Protein AF-A0A021WWW1-F1 (afdb_monomer_lite)

Foldseek 3Di:
DDDDDDDPPPDDQQWDWDWDADPVPRAIKIFTAGPDDDDPVRVVVLQVLLVVLVWHWDDDDDPRHTGIIDRDPVSSVCSRDVDPPPPPPPPPPPPDPDDDLLVVLLVVLVVCPVVLCVLQDDWDDPDLQRVLSNVVSVLLSVLSVLLSLLSNLQSVCSVVVNHDPLCPPDRDSVVSSVLSHFDFDCVPPDPSGPHHGPNHTPDPDPSSVVSCCSNCPPDPPPPPPDPPPPDPPPDDDDDDPDDDDDDDDDD

Secondary structure (DSSP, 8-state):
----------PPPSEEEEEEE-TTT--EEEEEEESS---HHHHHHHHHHHHHTT-EEE--BTTBPPEEEESSHHHHHHHHSPPPTT---------PPPPPHHHHHHHHHHHTHHHHHHHHS----SSHHHHHHHHHHHHHHHHHHHHHHHHHHHHHHHHHT---GGGTT--SHHHHHHHTPEEEE-TT--TT---EEEEEES---HHHHHHHHHHTTS----TTS--------------------------

Sequence (251 aa):
MQQIATNVLRTRPRFTIEEHMHSSRGIPIFICAIGDQADRPEFDALRIQARKQGGWYSRPWKSMPGGFAFKNRAAAERFAEPAGPDDKEETDTAPEPVPSISTKLRGLADEMECEIEASLAERSTNTPMQRFYAALAWIHGNRLLRTQAALRALADAHIAKTVPTELADIARKSQVYDRLGTLFDRSSAGYYDVGFDTGAPQCDDPAARALWRLIGTEDSIDPSTELKQDGISTSADRASEDPVGVRGCAG

Structure (mmCIF, N/CA/C/O backbone):
data_AF-A0A021WWW1-F1
#
_entry.id   AF-A0A021WWW1-F1
#
loop_
_atom_site.group_PDB
_atom_site.id
_atom_site.type_symbol
_atom_site.label_atom_id
_atom_site.label_alt_id
_atom_site.label_comp_id
_atom_site.label_asym_id
_atom_site.label_entity_id
_atom_site.label_seq_id
_atom_site.pdbx_PDB_ins_code
_atom_site.Cartn_x
_atom_site.Cartn_y
_atom_site.Cartn_z
_atom_site.occupancy
_atom_site.B_iso_or_equiv
_atom_site.auth_seq_id
_atom_site.auth_comp_id
_atom_site.auth_asym_id
_atom_site.auth_atom_id
_atom_site.pdbx_PDB_model_num
ATOM 1 N N . MET A 1 1 ? -10.951 74.689 25.605 1.00 43.06 1 MET A N 1
ATOM 2 C CA . MET A 1 1 ? -10.914 73.843 24.394 1.00 43.06 1 MET A CA 1
ATOM 3 C C . MET A 1 1 ? -9.571 73.144 24.359 1.00 43.06 1 MET A C 1
ATOM 5 O O . MET A 1 1 ? -8.568 73.825 24.211 1.00 43.06 1 MET A O 1
ATOM 9 N N . GLN A 1 2 ? -9.530 71.827 24.539 1.00 36.12 2 GLN A N 1
ATOM 10 C CA . GLN A 1 2 ? -8.308 71.057 24.317 1.00 36.12 2 GLN A CA 1
ATOM 11 C C . GLN A 1 2 ? -8.700 69.764 23.607 1.00 36.12 2 GLN A C 1
ATOM 13 O O . GLN A 1 2 ? -9.504 68.985 24.112 1.00 36.12 2 GLN A O 1
ATOM 18 N N . GLN A 1 3 ? -8.229 69.643 22.369 1.00 36.06 3 GLN A N 1
ATOM 19 C CA . GLN A 1 3 ? -8.491 68.531 21.467 1.00 36.06 3 GLN A CA 1
ATOM 20 C C . GLN A 1 3 ? -7.710 67.301 21.940 1.00 36.06 3 GLN A C 1
ATOM 22 O O . GLN A 1 3 ? -6.503 67.374 22.160 1.00 36.06 3 GLN A O 1
ATOM 27 N N . ILE A 1 4 ? -8.406 66.173 22.071 1.00 40.66 4 ILE A N 1
ATOM 28 C CA . ILE A 1 4 ? -7.808 64.846 22.219 1.00 40.66 4 ILE A CA 1
ATOM 29 C C . ILE A 1 4 ? -7.468 64.376 20.803 1.00 40.66 4 ILE A C 1
ATOM 31 O O . ILE A 1 4 ? -8.365 64.046 20.033 1.00 40.66 4 ILE A O 1
ATOM 35 N N . ALA A 1 5 ? -6.186 64.380 20.442 1.00 39.28 5 ALA A N 1
ATOM 36 C CA . ALA A 1 5 ? -5.708 63.701 19.244 1.00 39.28 5 ALA A CA 1
ATOM 37 C C . ALA A 1 5 ? -5.212 62.306 19.647 1.00 39.28 5 ALA A C 1
ATOM 39 O O . ALA A 1 5 ? -4.183 62.143 20.300 1.00 39.28 5 ALA A O 1
ATOM 40 N N . THR A 1 6 ? -6.014 61.311 19.287 1.00 39.22 6 THR A N 1
ATOM 41 C CA . THR A 1 6 ? -5.802 59.868 19.405 1.00 39.22 6 THR A CA 1
ATOM 42 C C . THR A 1 6 ? -4.448 59.441 18.842 1.00 39.22 6 THR A C 1
ATOM 44 O O . THR A 1 6 ? -4.206 59.522 17.639 1.00 39.22 6 THR A O 1
ATOM 47 N N . ASN A 1 7 ? -3.577 58.924 19.710 1.00 36.28 7 ASN A N 1
ATOM 48 C CA . ASN A 1 7 ? -2.356 58.243 19.303 1.00 36.28 7 ASN A CA 1
ATOM 49 C C . ASN A 1 7 ? -2.720 56.793 18.944 1.00 36.28 7 ASN A C 1
ATOM 51 O O . ASN A 1 7 ? -2.798 55.927 19.814 1.00 36.28 7 ASN A O 1
ATOM 55 N N . VAL A 1 8 ? -3.023 56.540 17.668 1.00 42.31 8 VAL A N 1
ATOM 56 C CA . VAL A 1 8 ? -3.161 55.175 17.145 1.00 42.31 8 VAL A CA 1
ATOM 57 C C . VAL A 1 8 ? -1.761 54.570 17.127 1.00 42.31 8 VAL A C 1
ATOM 59 O O . VAL A 1 8 ? -0.984 54.798 16.199 1.00 42.31 8 VAL A O 1
ATOM 62 N N . LEU A 1 9 ? -1.415 53.829 18.181 1.00 36.16 9 LEU A N 1
ATOM 63 C CA . LEU A 1 9 ? -0.251 52.950 18.175 1.00 36.16 9 LEU A CA 1
ATOM 64 C C . LEU A 1 9 ? -0.429 51.980 17.002 1.00 36.16 9 LEU A C 1
ATOM 66 O O . LEU A 1 9 ? -1.275 51.092 17.041 1.00 36.16 9 LEU A O 1
ATOM 70 N N . ARG A 1 10 ? 0.339 52.179 15.928 1.00 37.84 10 ARG A N 1
ATOM 71 C CA . ARG A 1 10 ? 0.443 51.205 14.841 1.00 37.84 10 ARG A CA 1
ATOM 72 C C . ARG A 1 10 ? 1.131 49.959 15.398 1.00 37.84 10 ARG A C 1
ATOM 74 O O . ARG A 1 10 ? 2.358 49.909 15.470 1.00 37.84 10 ARG A O 1
ATOM 81 N N . THR A 1 11 ? 0.341 48.981 15.827 1.00 42.06 11 THR A N 1
ATOM 82 C CA . THR A 1 11 ? 0.793 47.620 16.134 1.00 42.06 11 THR A CA 1
ATOM 83 C C . THR A 1 11 ? 1.540 47.085 14.912 1.00 42.06 11 THR A C 1
ATOM 85 O O . THR A 1 11 ? 1.009 47.124 13.802 1.00 42.06 11 THR A O 1
ATOM 88 N N . ARG A 1 12 ? 2.792 46.637 15.074 1.00 43.66 12 ARG A N 1
ATOM 89 C CA . ARG A 1 12 ? 3.510 45.969 13.978 1.00 43.66 12 ARG A CA 1
ATOM 90 C C . ARG A 1 12 ? 2.757 44.682 13.618 1.00 43.66 12 ARG A C 1
ATOM 92 O O . ARG A 1 12 ? 2.365 43.967 14.542 1.00 43.66 12 ARG A O 1
ATOM 99 N N . PRO A 1 13 ? 2.547 44.370 12.329 1.00 53.53 13 PRO A N 1
ATOM 100 C CA . PRO A 1 13 ? 1.892 43.126 11.956 1.00 53.53 13 PRO A CA 1
ATOM 101 C C . PRO A 1 13 ? 2.764 41.948 12.409 1.00 53.53 13 PRO A C 1
ATOM 103 O O . PRO A 1 13 ? 3.949 41.875 12.085 1.00 53.53 13 PRO A O 1
ATOM 106 N N . ARG A 1 14 ? 2.174 41.036 13.192 1.00 65.81 14 ARG A N 1
ATOM 107 C CA . ARG A 1 14 ? 2.840 39.836 13.732 1.00 65.81 14 ARG A CA 1
ATOM 108 C C . ARG A 1 14 ? 3.291 38.868 12.627 1.00 65.81 14 ARG A C 1
ATOM 110 O O . ARG A 1 14 ? 4.231 38.093 12.816 1.00 65.81 14 ARG A O 1
ATOM 117 N N . PHE A 1 15 ? 2.630 38.938 11.474 1.00 75.06 15 PHE A N 1
ATOM 118 C CA . PHE A 1 15 ? 2.914 38.132 10.297 1.00 75.06 15 PHE A CA 1
ATOM 119 C C . PHE A 1 15 ? 3.196 39.027 9.090 1.00 75.06 15 PHE A C 1
ATOM 121 O O . PHE A 1 15 ? 2.496 40.009 8.860 1.00 75.06 15 PHE A O 1
ATOM 128 N N . THR A 1 16 ? 4.200 38.662 8.299 1.00 80.31 16 THR A N 1
ATOM 129 C CA . THR A 1 16 ? 4.454 39.252 6.979 1.00 80.31 16 THR A CA 1
ATOM 130 C C . THR A 1 16 ? 3.996 38.257 5.923 1.00 80.31 16 THR A C 1
ATOM 132 O O . THR A 1 16 ? 4.438 37.110 5.942 1.00 80.31 16 THR A O 1
ATOM 135 N N . ILE A 1 17 ? 3.085 38.665 5.036 1.00 80.94 17 ILE A N 1
ATOM 136 C CA . ILE A 1 17 ? 2.618 37.815 3.935 1.00 80.94 17 ILE A CA 1
ATOM 137 C C . ILE A 1 17 ? 3.512 38.060 2.722 1.00 80.94 17 ILE A C 1
ATOM 139 O O . ILE A 1 17 ? 3.557 39.172 2.200 1.00 80.94 17 ILE A O 1
ATOM 143 N N . GLU A 1 18 ? 4.183 37.016 2.251 1.00 80.75 18 GLU A N 1
ATOM 144 C CA . GLU A 1 18 ? 4.942 37.035 1.003 1.00 80.75 18 GLU A CA 1
ATOM 145 C C . GLU A 1 18 ? 4.325 36.088 -0.025 1.00 80.75 18 GLU A C 1
ATOM 147 O O . GLU A 1 18 ? 3.998 34.939 0.281 1.00 80.75 18 GLU A O 1
ATOM 152 N N . GLU A 1 19 ? 4.181 36.562 -1.260 1.00 81.94 19 GLU A N 1
ATOM 153 C CA . GLU A 1 19 ? 3.719 35.751 -2.383 1.00 81.94 19 GLU A CA 1
ATOM 154 C C . GLU A 1 19 ? 4.905 35.078 -3.079 1.00 81.94 19 GLU A C 1
ATOM 156 O O . GLU A 1 19 ? 5.881 35.727 -3.452 1.00 81.94 19 GLU A O 1
ATOM 161 N N . HIS A 1 20 ? 4.807 33.765 -3.274 1.00 76.75 20 HIS A N 1
ATOM 162 C CA . HIS A 1 20 ? 5.828 32.940 -3.909 1.00 76.75 20 HIS A CA 1
ATOM 163 C C . HIS A 1 20 ? 5.204 31.952 -4.888 1.00 76.75 20 HIS A C 1
ATOM 165 O O . HIS A 1 20 ? 4.122 31.426 -4.658 1.00 76.75 20 HIS A O 1
ATOM 171 N N . MET A 1 21 ? 5.905 31.633 -5.973 1.00 77.25 21 MET A N 1
ATOM 172 C CA . MET A 1 21 ? 5.426 30.660 -6.960 1.00 77.25 21 MET A CA 1
ATOM 173 C C . MET A 1 21 ? 5.869 29.237 -6.614 1.00 77.25 21 MET A C 1
ATOM 175 O O . MET A 1 21 ? 7.057 28.969 -6.421 1.00 77.25 21 MET A O 1
ATOM 179 N N . HIS A 1 22 ? 4.928 28.289 -6.596 1.00 70.25 22 HIS A N 1
ATOM 180 C CA . HIS A 1 22 ? 5.253 26.873 -6.438 1.00 70.25 22 HIS A CA 1
ATOM 181 C C . HIS A 1 22 ? 5.895 26.323 -7.715 1.00 70.25 22 HIS A C 1
ATOM 183 O O . HIS A 1 22 ? 5.199 26.031 -8.689 1.00 70.25 22 HIS A O 1
ATOM 189 N N . SER A 1 23 ? 7.211 26.117 -7.704 1.00 67.69 23 SER A N 1
ATOM 190 C CA . SER A 1 23 ? 7.988 25.739 -8.895 1.00 67.69 23 SER A CA 1
ATOM 191 C C . SER A 1 23 ? 7.520 24.458 -9.596 1.00 67.69 23 SER A C 1
ATOM 193 O O . SER A 1 23 ? 7.672 24.350 -10.806 1.00 67.69 23 SER A O 1
ATOM 195 N N . SER A 1 24 ? 6.915 23.504 -8.881 1.00 62.47 24 SER A N 1
ATOM 196 C CA . SER A 1 24 ? 6.426 22.252 -9.481 1.00 62.47 24 SER A CA 1
ATOM 197 C C . SER A 1 24 ? 4.946 22.251 -9.866 1.00 62.47 24 SER A C 1
ATOM 199 O O . SER A 1 24 ? 4.503 21.319 -10.528 1.00 62.47 24 SER A O 1
ATOM 201 N N . ARG A 1 25 ? 4.159 23.258 -9.457 1.00 66.38 25 ARG A N 1
ATOM 202 C CA . ARG A 1 25 ? 2.718 23.336 -9.790 1.00 66.38 25 ARG A CA 1
ATOM 203 C C . ARG A 1 25 ? 2.330 24.597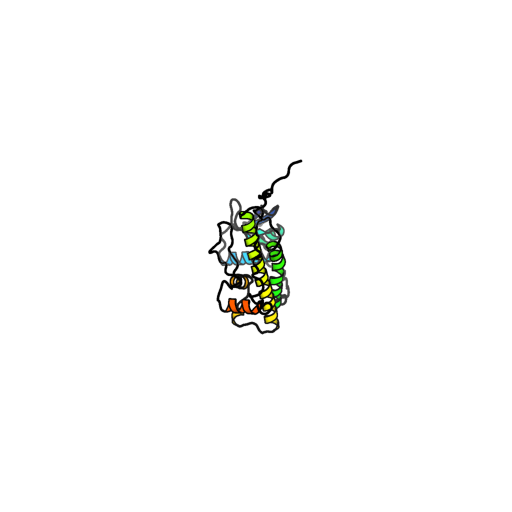 -10.561 1.00 66.38 25 ARG A C 1
ATOM 205 O O . ARG A 1 25 ? 1.232 24.633 -11.094 1.00 66.38 25 ARG A O 1
ATOM 212 N N . GLY A 1 26 ? 3.195 25.613 -10.617 1.00 70.94 26 GLY A N 1
ATOM 213 C CA . GLY A 1 26 ? 2.909 26.884 -11.288 1.00 70.94 26 GLY A CA 1
ATOM 214 C C . GLY A 1 26 ? 1.790 27.700 -10.631 1.00 70.94 26 GLY A C 1
ATOM 215 O O . GLY A 1 26 ? 1.156 28.501 -11.305 1.00 70.94 26 GLY A O 1
ATOM 216 N N . ILE A 1 27 ? 1.513 27.477 -9.341 1.00 75.19 27 ILE A N 1
ATOM 217 C CA . ILE A 1 27 ? 0.433 28.146 -8.595 1.00 75.19 27 ILE A CA 1
ATOM 218 C C . ILE A 1 27 ? 1.059 29.127 -7.589 1.00 75.19 27 ILE A C 1
ATOM 220 O O . ILE A 1 27 ? 2.054 28.750 -6.952 1.00 75.19 27 ILE A O 1
ATOM 224 N N . PRO A 1 28 ? 0.492 30.337 -7.403 1.00 78.25 28 PRO A N 1
ATOM 225 C CA . PRO A 1 28 ? 0.914 31.242 -6.342 1.00 78.25 28 PRO A CA 1
ATOM 226 C C . PRO A 1 28 ? 0.604 30.652 -4.961 1.00 78.25 28 PRO A C 1
ATOM 228 O O . PRO A 1 28 ? -0.449 30.061 -4.717 1.00 78.25 28 PRO A O 1
ATOM 231 N N . ILE A 1 29 ? 1.547 30.806 -4.046 1.00 84.75 29 ILE A N 1
ATOM 232 C CA . ILE A 1 29 ? 1.454 30.443 -2.638 1.00 84.75 29 ILE A CA 1
ATOM 233 C C . ILE A 1 29 ? 1.707 31.704 -1.826 1.00 84.75 29 ILE A C 1
ATOM 235 O O . ILE A 1 29 ? 2.635 32.456 -2.103 1.00 84.75 29 ILE A O 1
ATOM 239 N N . PHE A 1 30 ? 0.917 31.891 -0.779 1.00 84.81 30 PHE A N 1
ATOM 240 C CA . PHE A 1 30 ? 1.039 33.006 0.150 1.00 84.81 30 PHE A CA 1
ATOM 241 C C . PHE A 1 30 ? 1.603 32.479 1.464 1.00 84.81 30 PHE A C 1
ATOM 243 O O . PHE A 1 30 ? 1.012 31.584 2.070 1.00 84.81 30 PHE A O 1
ATOM 250 N N . ILE A 1 31 ? 2.761 32.984 1.880 1.00 83.06 31 ILE A N 1
ATOM 251 C CA . ILE A 1 31 ? 3.467 32.550 3.087 1.00 83.06 31 ILE A CA 1
ATOM 252 C C . ILE A 1 31 ? 3.348 33.633 4.147 1.00 83.06 31 ILE A C 1
ATOM 254 O O . ILE A 1 31 ? 3.878 34.724 3.981 1.00 83.06 31 ILE A O 1
ATOM 258 N N . CYS A 1 32 ? 2.708 33.300 5.262 1.00 84.19 32 CYS A N 1
ATOM 259 C CA . CYS A 1 32 ? 2.693 34.105 6.473 1.00 84.19 32 CYS A CA 1
ATOM 260 C C . CYS A 1 32 ? 3.956 33.793 7.287 1.00 84.19 32 CYS A C 1
ATOM 262 O O . CYS A 1 32 ? 4.001 32.810 8.038 1.00 84.19 32 CYS A O 1
ATOM 264 N N . ALA A 1 33 ? 4.996 34.602 7.104 1.00 82.31 33 ALA A N 1
ATOM 265 C CA . ALA A 1 33 ? 6.227 34.551 7.883 1.00 82.31 33 ALA A CA 1
ATOM 266 C C . ALA A 1 33 ? 6.005 35.201 9.256 1.00 82.31 33 ALA A C 1
ATOM 268 O O . ALA A 1 33 ? 5.459 36.301 9.345 1.00 82.31 33 ALA A O 1
ATOM 269 N N . ILE A 1 34 ? 6.414 34.520 10.328 1.00 78.25 34 ILE A N 1
ATOM 270 C CA . ILE A 1 34 ? 6.324 35.050 11.696 1.00 78.25 34 ILE A CA 1
ATOM 271 C C . ILE A 1 34 ? 7.538 35.949 11.934 1.00 78.25 34 ILE A C 1
ATOM 273 O O . ILE A 1 34 ? 8.665 35.505 11.721 1.00 78.25 34 ILE A O 1
ATOM 277 N N . GLY A 1 35 ? 7.313 37.198 12.351 1.00 64.81 35 GLY A N 1
ATOM 278 C CA . GLY A 1 35 ? 8.403 38.147 12.614 1.00 64.81 35 GLY A CA 1
ATOM 279 C C . GLY A 1 35 ? 9.218 37.817 13.870 1.00 64.81 35 GLY A C 1
ATOM 280 O O . GLY A 1 35 ? 10.423 38.048 13.889 1.00 64.81 35 GLY A O 1
ATOM 281 N N . ASP A 1 36 ? 8.571 37.223 14.877 1.00 67.50 36 ASP A N 1
ATOM 282 C CA . ASP A 1 36 ? 9.177 36.853 16.158 1.00 67.50 36 ASP A CA 1
ATOM 283 C C . ASP A 1 36 ? 9.219 35.328 16.341 1.00 67.50 36 ASP A C 1
ATOM 285 O O . ASP A 1 36 ? 8.381 34.586 15.819 1.00 67.50 36 ASP A O 1
ATOM 289 N N . GLN A 1 37 ? 10.203 34.841 17.101 1.00 60.38 37 GLN A N 1
ATOM 290 C CA . GLN A 1 37 ? 10.316 33.423 17.433 1.00 60.38 37 GLN A CA 1
ATOM 291 C C . GLN A 1 37 ? 9.139 33.007 18.328 1.00 60.38 37 GLN A C 1
ATOM 293 O O . GLN A 1 37 ? 9.079 33.383 19.493 1.00 60.38 37 GLN A O 1
ATOM 298 N N . ALA A 1 38 ? 8.205 32.231 17.774 1.00 70.88 38 ALA A N 1
ATOM 299 C CA . ALA A 1 38 ? 7.104 31.648 18.534 1.00 70.88 38 ALA A CA 1
ATOM 300 C C . ALA A 1 38 ? 7.609 30.486 19.401 1.00 70.88 38 ALA A C 1
ATOM 302 O O . ALA A 1 38 ? 8.344 29.614 18.919 1.00 70.88 38 ALA A O 1
ATOM 303 N N . ASP A 1 39 ? 7.178 30.439 20.660 1.00 73.12 39 ASP A N 1
ATOM 304 C CA . ASP A 1 39 ? 7.464 29.310 21.540 1.00 73.12 39 ASP A CA 1
ATOM 305 C C . ASP A 1 39 ? 6.773 28.037 21.037 1.00 73.12 39 ASP A C 1
ATOM 307 O O . ASP A 1 39 ? 5.760 28.077 20.336 1.00 73.12 39 ASP A O 1
ATOM 311 N N . ARG A 1 40 ? 7.304 26.867 21.412 1.00 72.56 40 ARG A N 1
ATOM 312 C CA . ARG A 1 40 ? 6.790 25.570 20.944 1.00 72.56 40 ARG A CA 1
ATOM 313 C C . ARG A 1 40 ? 5.262 25.392 21.059 1.00 72.56 40 ARG A C 1
ATOM 315 O O . ARG A 1 40 ? 4.673 24.974 20.061 1.00 72.56 40 ARG A O 1
ATOM 322 N N . PRO A 1 41 ? 4.603 25.706 22.194 1.00 73.38 41 PRO A N 1
ATOM 323 C CA . PRO A 1 41 ? 3.146 25.584 22.297 1.00 73.38 41 PRO A CA 1
ATOM 324 C C . PRO A 1 41 ? 2.395 26.557 21.379 1.00 73.38 41 PRO A C 1
ATOM 326 O O . PRO A 1 41 ? 1.361 26.204 20.814 1.00 73.38 41 PRO A O 1
ATOM 329 N N . GLU A 1 42 ? 2.923 27.763 21.187 1.00 75.88 42 GLU A N 1
ATOM 330 C CA . GLU A 1 42 ? 2.331 28.773 20.312 1.00 75.88 42 GLU A CA 1
ATOM 331 C C . GLU A 1 42 ? 2.463 28.371 18.838 1.00 75.88 42 GLU A C 1
ATOM 333 O O . GLU A 1 42 ? 1.507 28.459 18.067 1.00 75.88 42 GLU A O 1
ATOM 338 N N . PHE A 1 43 ? 3.618 27.824 18.458 1.00 79.19 43 PHE A N 1
ATOM 339 C CA . PHE A 1 43 ? 3.845 27.258 17.134 1.00 79.19 43 PHE A CA 1
ATOM 340 C C . PHE A 1 43 ? 2.873 26.113 16.820 1.00 79.19 43 PHE A C 1
ATOM 342 O O . PHE A 1 43 ? 2.315 26.059 15.721 1.00 79.19 43 PHE A O 1
ATOM 349 N N . ASP A 1 44 ? 2.652 25.201 17.770 1.00 79.94 44 ASP A N 1
ATOM 350 C CA . ASP A 1 44 ? 1.735 24.076 17.580 1.00 79.94 44 ASP A CA 1
ATOM 351 C C . ASP A 1 44 ? 0.275 24.553 17.456 1.00 79.94 44 ASP A C 1
ATOM 353 O O . ASP A 1 44 ? -0.452 24.065 16.585 1.00 79.94 44 ASP A O 1
ATOM 357 N N . ALA A 1 45 ? -0.135 25.569 18.226 1.00 78.94 45 ALA A N 1
ATOM 358 C CA . ALA A 1 45 ? -1.448 26.205 18.091 1.00 78.94 45 ALA A CA 1
ATOM 359 C C . ALA A 1 45 ? -1.637 26.858 16.708 1.00 78.94 45 ALA A C 1
ATOM 361 O O . ALA A 1 45 ? -2.628 26.590 16.021 1.00 78.94 45 ALA A O 1
ATOM 362 N N . LEU A 1 46 ? -0.648 27.631 16.249 1.00 81.31 46 LEU A N 1
ATOM 363 C CA . LEU A 1 46 ? -0.649 28.255 14.922 1.00 81.31 46 LEU A CA 1
ATOM 364 C C . LEU A 1 46 ? -0.670 27.213 13.799 1.00 81.31 46 LEU A C 1
ATOM 366 O O . LEU A 1 46 ? -1.357 27.383 12.794 1.00 81.31 46 LEU A O 1
ATOM 370 N N . ARG A 1 47 ? 0.024 26.086 13.975 1.00 83.62 47 ARG A N 1
ATOM 371 C CA . ARG A 1 47 ? 0.019 24.979 13.013 1.00 83.62 47 ARG A CA 1
ATOM 372 C C . ARG A 1 47 ? -1.341 24.296 12.922 1.00 83.62 47 ARG A C 1
ATOM 374 O O . ARG A 1 47 ? -1.760 23.938 11.819 1.00 83.62 47 ARG A O 1
ATOM 381 N N . ILE A 1 48 ? -2.023 24.097 14.049 1.00 81.31 48 ILE A N 1
ATOM 382 C CA . ILE A 1 48 ? -3.392 23.566 14.072 1.00 81.31 48 ILE A CA 1
ATOM 383 C C . ILE A 1 48 ? -4.337 24.547 13.368 1.00 81.31 48 ILE A C 1
ATOM 385 O O . ILE A 1 48 ? -5.127 24.127 12.523 1.00 81.31 48 ILE A O 1
ATOM 389 N N . GLN A 1 49 ? -4.217 25.844 13.651 1.00 80.88 49 GLN A N 1
ATOM 390 C CA . GLN A 1 49 ? -5.022 26.889 13.018 1.00 80.88 49 GLN A CA 1
ATOM 391 C C . GLN A 1 49 ? -4.786 26.969 11.502 1.00 80.88 49 GLN A C 1
ATOM 393 O O . GLN A 1 49 ? -5.749 26.972 10.737 1.00 80.88 49 GLN A O 1
ATOM 398 N N . ALA A 1 50 ? -3.530 26.942 11.051 1.00 84.88 50 ALA A N 1
ATOM 399 C CA . ALA A 1 50 ? -3.196 26.934 9.629 1.00 84.88 50 ALA A CA 1
ATOM 400 C C . ALA A 1 50 ? -3.803 25.712 8.926 1.00 84.88 50 ALA A C 1
ATOM 402 O O . ALA A 1 50 ? -4.400 25.851 7.862 1.00 84.88 50 ALA A O 1
ATOM 403 N N . ARG A 1 51 ? -3.735 24.526 9.550 1.00 84.06 51 ARG A N 1
ATOM 404 C CA . ARG A 1 51 ? -4.357 23.304 9.016 1.00 84.06 51 ARG A CA 1
ATOM 405 C C . ARG A 1 51 ? -5.874 23.411 8.892 1.00 84.06 51 ARG A C 1
ATOM 407 O O . ARG A 1 51 ? -6.404 22.969 7.877 1.00 84.06 51 ARG A O 1
ATOM 414 N N . LYS A 1 52 ? -6.561 24.010 9.873 1.00 80.94 52 LYS A N 1
ATOM 415 C CA . LYS A 1 52 ? -8.013 24.264 9.794 1.00 80.94 52 LYS A CA 1
ATOM 416 C C . LYS A 1 52 ? -8.375 25.120 8.578 1.00 80.94 52 LYS A C 1
ATOM 418 O O . LYS A 1 52 ? -9.404 24.896 7.959 1.00 80.94 52 LYS A O 1
ATOM 423 N N . GLN A 1 53 ? -7.503 26.053 8.205 1.00 78.44 53 GLN A N 1
ATOM 424 C CA . GLN A 1 53 ? -7.682 26.941 7.053 1.00 78.44 53 GLN A CA 1
ATOM 425 C C . GLN A 1 53 ? -7.084 26.372 5.746 1.00 78.44 53 GLN A C 1
ATOM 427 O O . GLN A 1 53 ? -6.937 27.090 4.758 1.00 78.44 53 GLN A O 1
ATOM 432 N N . GLY A 1 54 ? -6.713 25.083 5.722 1.00 81.75 54 GLY A N 1
ATOM 433 C CA . GLY A 1 54 ? -6.153 24.409 4.544 1.00 81.75 54 GLY A CA 1
ATOM 434 C C . GLY A 1 54 ? -4.695 24.767 4.220 1.00 81.75 54 GLY A C 1
ATOM 435 O O . GLY A 1 54 ? -4.208 24.448 3.133 1.00 81.75 54 GLY A O 1
ATOM 436 N N . GLY A 1 55 ? -3.998 25.431 5.141 1.00 86.56 55 GLY A N 1
ATOM 437 C CA . GLY A 1 55 ? -2.585 25.779 5.044 1.00 86.56 55 GLY A CA 1
ATOM 438 C C . GLY A 1 55 ? -1.643 24.709 5.598 1.00 86.56 55 GLY A C 1
ATOM 439 O O . GLY A 1 55 ? -2.036 23.766 6.293 1.00 86.56 55 GLY A O 1
ATOM 440 N N . TRP A 1 56 ? -0.356 24.865 5.302 1.00 87.56 56 TRP A N 1
ATOM 441 C CA . TRP A 1 56 ? 0.717 23.997 5.790 1.00 87.56 56 TRP A CA 1
ATOM 442 C C . TRP A 1 56 ? 1.922 24.817 6.239 1.00 87.56 56 TRP A C 1
ATOM 444 O O . TRP A 1 56 ? 2.106 25.954 5.829 1.00 87.56 56 TRP A O 1
ATOM 454 N N . TYR A 1 57 ? 2.774 24.242 7.083 1.00 87.31 57 TYR A N 1
ATOM 455 C CA . TYR A 1 57 ? 4.032 24.891 7.440 1.00 87.31 57 TYR A CA 1
ATOM 456 C C . TYR A 1 57 ? 5.093 24.608 6.373 1.00 87.31 57 TYR A C 1
ATOM 458 O O . TYR A 1 57 ? 5.347 23.444 6.048 1.00 87.31 57 TYR A O 1
ATOM 466 N N . SER A 1 58 ? 5.721 25.661 5.857 1.00 81.50 58 SER A N 1
ATOM 467 C CA . SER A 1 58 ? 6.867 25.586 4.958 1.00 81.50 58 SER A CA 1
ATOM 468 C C . SER A 1 58 ? 8.132 25.992 5.703 1.00 81.50 58 SER A C 1
ATOM 470 O O . SER A 1 58 ? 8.200 27.054 6.323 1.00 81.50 58 SER A O 1
ATOM 472 N N . ARG A 1 59 ? 9.155 25.138 5.634 1.00 80.88 59 ARG A N 1
ATOM 473 C CA . ARG A 1 59 ? 10.478 25.447 6.186 1.00 80.88 59 ARG A CA 1
ATOM 474 C C . ARG A 1 59 ? 11.144 26.537 5.335 1.00 80.88 59 ARG A C 1
ATOM 476 O O . ARG A 1 59 ? 10.891 26.577 4.130 1.00 80.88 59 ARG A O 1
ATOM 483 N N . PRO A 1 60 ? 12.007 27.380 5.928 1.00 81.62 60 PRO A N 1
ATOM 484 C CA . PRO A 1 60 ? 12.794 28.330 5.150 1.00 81.62 60 PRO A CA 1
ATOM 485 C C . PRO A 1 60 ? 13.674 27.575 4.146 1.00 81.62 60 PRO A C 1
ATOM 487 O O . PRO A 1 60 ? 14.292 26.565 4.497 1.00 81.62 60 PRO A O 1
ATOM 490 N N . TRP A 1 61 ? 13.733 28.053 2.903 1.00 73.44 61 TRP A N 1
ATOM 491 C CA . TRP A 1 61 ? 14.586 27.476 1.861 1.00 73.44 61 TRP A CA 1
ATOM 492 C C . TRP A 1 61 ? 15.045 28.547 0.871 1.00 73.44 61 TRP A C 1
ATOM 494 O O . TRP A 1 61 ? 14.232 29.268 0.292 1.00 73.44 61 TRP A O 1
ATOM 504 N N . LYS A 1 62 ? 16.360 28.615 0.623 1.00 76.81 62 LYS A N 1
ATOM 505 C CA . LYS A 1 62 ? 16.999 29.664 -0.192 1.00 76.81 62 LYS A CA 1
ATOM 506 C C . LYS A 1 62 ? 16.543 31.067 0.251 1.00 76.81 62 LYS A C 1
ATOM 508 O O . LYS A 1 62 ? 16.837 31.460 1.370 1.00 76.81 62 LYS A O 1
ATOM 513 N N . SER A 1 63 ? 15.845 31.797 -0.621 1.00 66.31 63 SER A N 1
ATOM 514 C CA . SER A 1 63 ? 15.378 33.172 -0.405 1.00 66.31 63 SER A CA 1
ATOM 515 C C . SER A 1 63 ? 13.962 33.251 0.179 1.00 66.31 63 SER A C 1
ATOM 517 O O . SER A 1 63 ? 13.440 34.351 0.323 1.00 66.31 63 SER A O 1
ATOM 519 N N . MET A 1 64 ? 13.319 32.112 0.464 1.00 71.38 64 MET A N 1
ATOM 520 C CA . MET A 1 64 ? 11.954 32.073 0.994 1.00 71.38 64 MET A CA 1
ATOM 521 C C . MET A 1 64 ? 11.982 31.982 2.525 1.00 71.38 64 MET A C 1
ATOM 523 O O . MET A 1 64 ? 12.594 31.039 3.052 1.00 71.38 64 MET A O 1
ATOM 527 N N . PRO A 1 65 ? 11.320 32.903 3.249 1.00 73.94 65 PRO A N 1
ATOM 528 C CA . PRO A 1 65 ? 11.212 32.811 4.696 1.00 73.94 65 PRO A CA 1
ATOM 529 C C . PRO A 1 65 ? 10.376 31.594 5.104 1.00 73.94 65 PRO A C 1
ATOM 531 O O . PRO A 1 65 ? 9.495 31.123 4.383 1.00 73.94 65 PRO A O 1
ATOM 534 N N . GLY A 1 66 ? 10.676 31.060 6.287 1.00 78.69 66 GLY A N 1
ATOM 535 C CA . GLY A 1 66 ? 9.882 29.996 6.890 1.00 78.69 66 GLY A CA 1
ATOM 536 C C . GLY A 1 66 ? 8.564 30.554 7.413 1.00 78.69 66 GLY A C 1
ATOM 537 O O . GLY A 1 66 ? 8.552 31.599 8.061 1.00 78.69 66 GLY A O 1
ATOM 538 N N . GLY A 1 67 ? 7.459 29.857 7.168 1.00 86.25 67 GLY A N 1
ATOM 539 C CA . GLY A 1 67 ? 6.144 30.365 7.546 1.00 86.25 67 GLY A CA 1
ATOM 540 C C . GLY A 1 67 ? 4.998 29.421 7.220 1.00 86.25 67 GLY A C 1
ATOM 541 O O . GLY A 1 67 ? 5.193 28.295 6.755 1.00 86.25 67 GLY A O 1
ATOM 542 N N . PHE A 1 68 ? 3.782 29.888 7.480 1.00 87.62 68 PHE A N 1
ATOM 543 C CA . PHE A 1 68 ? 2.560 29.160 7.154 1.00 87.62 68 PHE A CA 1
ATOM 544 C C . PHE A 1 68 ? 2.108 29.515 5.740 1.00 87.62 68 PHE A C 1
ATOM 546 O O . PHE A 1 68 ? 1.819 30.667 5.445 1.00 87.62 68 PHE A O 1
ATOM 553 N N . ALA A 1 69 ? 2.091 28.521 4.864 1.00 86.88 69 ALA A N 1
ATOM 554 C CA . ALA A 1 69 ? 1.795 28.639 3.450 1.00 86.88 69 ALA A CA 1
ATOM 555 C C . ALA A 1 69 ? 0.331 28.291 3.148 1.00 86.88 69 ALA A C 1
ATOM 557 O O . ALA A 1 69 ? -0.202 27.298 3.653 1.00 86.88 69 ALA A O 1
ATOM 558 N N . PHE A 1 70 ? -0.286 29.075 2.265 1.00 86.81 70 PHE A N 1
ATOM 559 C CA . PHE A 1 70 ? -1.666 28.922 1.810 1.00 86.81 70 PHE A CA 1
ATOM 560 C C . PHE A 1 70 ? -1.745 29.018 0.285 1.00 86.81 70 PHE A C 1
ATOM 562 O O . PHE A 1 70 ? -0.996 29.760 -0.345 1.00 86.81 70 PHE A O 1
ATOM 569 N N . LYS A 1 71 ? -2.694 28.296 -0.323 1.00 83.25 71 LYS A N 1
ATOM 570 C CA . LYS A 1 71 ? -2.988 28.405 -1.768 1.00 83.25 71 LYS A CA 1
ATOM 571 C C . LYS A 1 71 ? -3.786 29.662 -2.126 1.00 83.25 71 LYS A C 1
ATOM 573 O O . LYS A 1 71 ? -3.793 30.068 -3.279 1.00 83.25 71 LYS A O 1
ATOM 578 N N . ASN A 1 72 ? -4.513 30.228 -1.164 1.00 82.50 72 ASN A N 1
ATOM 579 C CA . ASN A 1 72 ? -5.401 31.366 -1.371 1.00 82.50 72 ASN A CA 1
ATOM 580 C C . ASN A 1 72 ? -4.948 32.535 -0.492 1.00 82.50 72 ASN A C 1
ATOM 582 O O . ASN A 1 72 ? -4.763 32.359 0.714 1.00 82.50 72 ASN A O 1
ATOM 586 N N . ARG A 1 73 ? -4.821 33.722 -1.091 1.00 78.50 73 ARG A N 1
ATOM 587 C CA . ARG A 1 73 ? -4.472 34.966 -0.401 1.00 78.50 73 ARG A CA 1
ATOM 588 C C . ARG A 1 73 ? -5.452 35.293 0.721 1.00 78.50 73 ARG A C 1
ATOM 590 O O . ARG A 1 73 ? -5.020 35.617 1.817 1.00 78.50 73 ARG A O 1
ATOM 597 N N . ALA A 1 74 ? -6.749 35.089 0.490 1.00 78.81 74 ALA A N 1
ATOM 598 C CA . ALA A 1 74 ? -7.780 35.345 1.493 1.00 78.81 74 ALA A CA 1
ATOM 599 C C . ALA A 1 74 ? -7.630 34.448 2.737 1.00 78.81 74 ALA A C 1
ATOM 601 O O . ALA A 1 74 ? -7.951 34.861 3.846 1.00 78.81 74 ALA A O 1
ATOM 602 N N . ALA A 1 75 ? -7.121 33.220 2.573 1.00 79.56 75 ALA A N 1
ATOM 603 C CA . ALA A 1 75 ? -6.830 32.338 3.703 1.00 79.56 75 ALA A CA 1
ATOM 604 C C . ALA A 1 75 ? -5.577 32.797 4.469 1.00 79.56 75 ALA A C 1
ATOM 606 O O . ALA A 1 75 ? -5.576 32.786 5.694 1.00 79.56 75 ALA A O 1
ATOM 607 N N . ALA A 1 76 ? -4.544 33.262 3.759 1.00 80.94 76 ALA A N 1
ATOM 608 C CA . ALA A 1 76 ? -3.354 33.846 4.380 1.00 80.94 76 ALA A CA 1
ATOM 609 C C . ALA A 1 76 ? -3.673 35.136 5.157 1.00 80.94 76 ALA A C 1
ATOM 611 O O . ALA A 1 76 ? -3.176 35.323 6.264 1.00 80.94 76 ALA A O 1
ATOM 612 N N . GLU A 1 77 ? -4.541 35.991 4.614 1.00 81.19 77 GLU A N 1
ATOM 613 C CA . GLU A 1 77 ? -5.003 37.224 5.263 1.00 81.19 77 GLU A CA 1
ATOM 614 C C . GLU A 1 77 ? -5.823 36.916 6.526 1.00 81.19 77 GLU A C 1
ATOM 616 O O . GLU A 1 77 ? -5.507 37.443 7.588 1.00 81.19 77 GLU A O 1
ATOM 621 N N . ARG A 1 78 ? -6.770 35.966 6.468 1.00 80.06 78 ARG A N 1
ATOM 622 C CA . ARG A 1 78 ? -7.513 35.478 7.653 1.00 80.06 78 ARG A CA 1
ATOM 623 C C . ARG A 1 78 ? -6.617 34.858 8.727 1.00 80.06 78 ARG A C 1
ATOM 625 O O . ARG A 1 78 ? -6.975 34.849 9.903 1.00 80.06 78 ARG A O 1
ATOM 632 N N . PHE A 1 79 ? -5.486 34.283 8.329 1.00 80.19 79 PHE A N 1
ATOM 633 C CA . PHE A 1 79 ? -4.504 33.742 9.261 1.00 80.19 79 PHE A CA 1
ATOM 634 C C . PHE A 1 79 ? -3.647 34.843 9.905 1.00 80.19 79 PHE A C 1
ATOM 636 O O . PHE A 1 79 ? -3.329 34.753 11.089 1.00 80.19 79 PHE A O 1
ATOM 643 N N . ALA A 1 80 ? -3.266 35.867 9.135 1.00 77.38 80 ALA A N 1
ATOM 644 C CA . ALA A 1 80 ? -2.419 36.968 9.593 1.00 77.38 80 ALA A CA 1
ATOM 645 C C . ALA A 1 80 ? -3.172 37.985 10.467 1.00 77.38 80 ALA A C 1
ATOM 647 O O . ALA A 1 80 ? -2.603 38.510 11.425 1.00 77.38 80 ALA A O 1
ATOM 648 N N . GLU A 1 81 ? -4.444 38.226 10.157 1.00 73.25 81 GLU A N 1
ATOM 649 C CA . GLU A 1 81 ? -5.355 39.090 10.901 1.00 73.25 81 GLU A CA 1
ATOM 650 C C . GLU A 1 81 ? -6.576 38.264 11.320 1.00 73.25 81 GLU A C 1
ATOM 652 O O . GLU A 1 81 ? -7.610 38.294 10.647 1.00 73.25 81 GLU A O 1
ATOM 657 N N . PRO A 1 82 ? -6.487 37.478 12.412 1.00 61.38 82 PRO A N 1
ATOM 658 C CA . PRO A 1 82 ? -7.692 36.902 12.978 1.00 61.38 82 PRO A CA 1
ATOM 659 C C . PRO A 1 82 ? -8.599 38.070 13.377 1.00 61.38 82 PRO A C 1
ATOM 661 O O . PRO A 1 82 ? -8.204 38.913 14.187 1.00 61.38 82 PRO A O 1
ATOM 664 N N . ALA A 1 83 ? -9.789 38.148 12.776 1.00 49.66 83 ALA A N 1
ATOM 665 C CA . ALA A 1 83 ? -10.820 39.084 13.199 1.00 49.66 83 ALA A CA 1
ATOM 666 C C . ALA A 1 83 ? -10.998 38.979 14.726 1.00 49.66 83 ALA A C 1
ATOM 668 O O . ALA A 1 83 ? -10.813 37.906 15.310 1.00 49.66 83 ALA A O 1
ATOM 669 N N . GLY A 1 84 ? -11.285 40.111 15.376 1.00 48.62 84 GLY A N 1
ATOM 670 C CA . GLY A 1 84 ? -11.510 40.179 16.821 1.00 48.62 84 GLY A CA 1
ATOM 671 C C . GLY A 1 84 ? -12.561 39.166 17.312 1.00 48.62 84 GLY A C 1
ATOM 672 O O . GLY A 1 84 ? -13.240 38.536 16.507 1.00 48.62 84 GLY A O 1
ATOM 673 N N . PRO A 1 85 ? -12.708 38.994 18.636 1.00 45.62 85 PRO A N 1
ATOM 674 C CA . PRO A 1 85 ? -13.345 37.829 19.265 1.00 45.62 85 PRO A CA 1
ATOM 675 C C . PRO A 1 85 ? -14.847 37.588 18.989 1.00 45.62 85 PRO A C 1
ATOM 677 O O . PRO A 1 85 ? -15.417 36.721 19.649 1.00 45.62 85 PRO A O 1
ATOM 680 N N . ASP A 1 86 ? -15.472 38.267 18.025 1.00 43.59 86 ASP A N 1
ATOM 681 C CA . ASP A 1 86 ? -16.917 38.204 17.774 1.00 43.59 86 ASP A CA 1
ATOM 682 C C . ASP A 1 86 ? -17.359 37.371 16.561 1.00 43.59 86 ASP A C 1
ATOM 684 O O . ASP A 1 86 ? -18.543 37.076 16.464 1.00 43.59 86 ASP A O 1
ATOM 688 N N . ASP A 1 87 ? -16.454 36.859 15.723 1.00 44.78 87 ASP A N 1
ATOM 689 C CA . ASP A 1 87 ? -16.827 35.897 14.671 1.00 44.78 87 ASP A CA 1
ATOM 690 C C . ASP A 1 87 ? -16.290 34.502 14.997 1.00 44.78 87 ASP A C 1
ATOM 692 O O . ASP A 1 87 ? -15.452 33.916 14.305 1.00 44.78 87 ASP A O 1
ATOM 696 N N . LYS A 1 88 ? -16.802 33.934 16.092 1.00 46.47 88 LYS A N 1
ATOM 697 C CA . LYS A 1 88 ? -16.868 32.478 16.209 1.00 46.47 88 LYS A CA 1
ATOM 698 C C . LYS A 1 88 ? -17.939 32.004 15.232 1.00 46.47 88 LYS A C 1
ATOM 700 O O . LYS A 1 88 ? -19.079 31.778 15.624 1.00 46.47 88 LYS A O 1
ATOM 705 N N . GLU A 1 89 ? -17.567 31.826 13.965 1.00 46.75 89 GLU A N 1
ATOM 706 C CA . GLU A 1 89 ? -18.247 30.837 13.133 1.00 46.75 89 GLU A CA 1
ATOM 707 C C . GLU A 1 89 ? -17.993 29.475 13.785 1.00 46.75 89 GLU A C 1
ATOM 709 O O . GLU A 1 89 ? -17.010 28.773 13.540 1.00 46.75 89 GLU A O 1
ATOM 714 N N . GLU A 1 90 ? -18.878 29.159 14.721 1.00 45.16 90 GLU A N 1
ATOM 715 C CA . GLU A 1 90 ? -19.138 27.835 15.230 1.00 45.16 90 GLU A CA 1
ATOM 716 C C . GLU A 1 90 ? -19.672 27.035 14.043 1.00 45.16 90 GLU A C 1
ATOM 718 O O . GLU A 1 90 ? -20.872 26.909 13.817 1.00 45.16 90 GLU A O 1
ATOM 723 N N . THR A 1 91 ? -18.755 26.537 13.209 1.00 38.25 91 THR A N 1
ATOM 724 C CA . THR A 1 91 ? -19.056 25.400 12.351 1.00 38.25 91 THR A CA 1
ATOM 725 C C . THR A 1 91 ? -19.297 24.226 13.286 1.00 38.25 91 THR A C 1
ATOM 727 O O . THR A 1 91 ? -18.376 23.471 13.611 1.00 38.25 91 THR A O 1
ATOM 730 N N . ASP A 1 92 ? -20.539 24.119 13.749 1.00 39.28 92 ASP A N 1
ATOM 731 C CA . ASP A 1 92 ? -21.155 22.909 14.270 1.00 39.28 92 ASP A CA 1
ATOM 732 C C . ASP A 1 92 ? -21.258 21.908 13.112 1.00 39.28 92 ASP A C 1
ATOM 734 O O . ASP A 1 92 ? -22.321 21.596 12.576 1.00 39.28 92 ASP A O 1
ATOM 738 N N . THR A 1 93 ? -20.099 21.459 12.630 1.00 45.53 93 THR A N 1
ATOM 739 C CA . THR A 1 93 ? -20.033 20.256 11.821 1.00 45.53 93 THR A CA 1
ATOM 740 C C . THR A 1 93 ? -20.204 19.124 12.813 1.00 45.53 93 THR A C 1
ATOM 742 O O . THR A 1 93 ? -19.236 18.694 13.449 1.00 45.53 93 THR A O 1
ATOM 745 N N . ALA A 1 94 ? -21.455 18.690 12.970 1.00 45.81 94 ALA A N 1
ATOM 746 C CA . ALA A 1 94 ? -21.806 17.456 13.651 1.00 45.81 94 ALA A CA 1
ATOM 747 C C . ALA A 1 94 ? -20.753 16.384 13.306 1.00 45.81 94 ALA A C 1
ATOM 749 O O . ALA A 1 94 ? -20.438 16.216 12.122 1.00 45.81 94 ALA A O 1
ATOM 750 N N . PRO A 1 95 ? -20.150 15.707 14.300 1.00 53.88 95 PRO A N 1
ATOM 751 C CA . PRO A 1 95 ? -19.072 14.770 14.038 1.00 53.88 95 PRO A CA 1
ATOM 752 C C . PRO A 1 95 ? -19.606 13.679 13.116 1.00 53.88 95 PRO A C 1
ATOM 754 O O . PRO A 1 95 ? -20.491 12.914 13.507 1.00 53.88 95 PRO A O 1
ATOM 757 N N . GLU A 1 96 ? -19.092 13.624 11.885 1.00 57.09 96 GLU A N 1
ATOM 758 C CA . GLU A 1 96 ? -19.412 12.522 10.989 1.00 57.09 96 GLU A CA 1
ATOM 759 C C . GLU A 1 96 ? -19.128 11.202 11.720 1.00 57.09 96 GLU A C 1
ATOM 761 O O . GLU A 1 96 ? -18.123 11.097 12.441 1.00 57.09 96 GLU A O 1
ATOM 766 N N . PRO A 1 97 ? -20.014 10.198 11.594 1.00 65.81 97 PRO A N 1
ATOM 767 C CA . PRO A 1 97 ? -19.840 8.933 12.284 1.00 65.81 97 PRO A CA 1
ATOM 768 C C . PRO A 1 97 ? -18.479 8.353 11.902 1.00 65.81 97 PRO A C 1
ATOM 770 O O . PRO A 1 97 ? -18.205 8.120 10.725 1.00 65.81 97 PRO A O 1
ATOM 773 N N . VAL A 1 98 ? -17.612 8.147 12.901 1.00 70.06 98 VAL A N 1
ATOM 774 C CA . VAL A 1 98 ? -16.267 7.599 12.689 1.00 70.06 98 VAL A CA 1
ATOM 775 C C . VAL A 1 98 ? -16.426 6.301 11.894 1.00 70.06 98 VAL A C 1
ATOM 777 O O . VAL A 1 98 ? -17.072 5.376 12.397 1.00 70.06 98 VAL A O 1
ATOM 780 N N . PRO A 1 99 ? -15.872 6.200 10.670 1.00 78.06 99 PRO A N 1
ATOM 781 C CA . PRO A 1 99 ? -16.113 5.031 9.845 1.00 78.06 99 PRO A CA 1
ATOM 782 C C . PRO A 1 99 ? -15.571 3.792 10.555 1.00 78.06 99 PRO A C 1
ATOM 784 O O . PRO A 1 99 ? -14.516 3.845 11.208 1.00 78.06 99 PRO A O 1
ATOM 787 N N . SER A 1 100 ? -16.303 2.681 10.447 1.00 87.44 100 SER A N 1
ATOM 788 C CA . SER A 1 100 ? -15.880 1.407 11.022 1.00 87.44 100 SER A CA 1
ATOM 789 C C . SER A 1 100 ? -14.497 1.020 10.489 1.00 87.44 100 SER A C 1
ATOM 791 O O . SER A 1 100 ? -14.096 1.404 9.386 1.00 87.44 100 SER A O 1
ATOM 793 N N . ILE A 1 101 ? -13.749 0.247 11.279 1.00 88.56 101 ILE A N 1
ATOM 794 C CA . ILE A 1 101 ? -12.407 -0.211 10.893 1.00 88.56 101 ILE A CA 1
ATOM 795 C C . ILE A 1 101 ? -12.464 -0.965 9.555 1.00 88.56 101 ILE A C 1
ATOM 797 O O . ILE A 1 101 ? -11.636 -0.715 8.686 1.00 88.56 101 ILE A O 1
ATOM 801 N N . SER A 1 102 ? -13.490 -1.795 9.341 1.00 89.94 102 SER A N 1
ATOM 802 C CA . SER A 1 102 ? -13.701 -2.513 8.079 1.00 89.94 102 SER A CA 1
ATOM 803 C C . SER A 1 102 ? -13.840 -1.579 6.871 1.00 89.94 102 SER A C 1
ATOM 805 O O . SER A 1 102 ? -13.182 -1.798 5.857 1.00 89.94 102 SER A O 1
ATOM 807 N N . THR A 1 103 ? -14.627 -0.504 6.978 1.00 91.69 103 THR A N 1
ATOM 808 C CA . THR A 1 103 ? -14.790 0.477 5.893 1.00 91.69 103 THR A CA 1
ATOM 809 C C . THR A 1 103 ? -13.484 1.212 5.606 1.00 91.69 103 THR A C 1
ATOM 811 O O . THR A 1 103 ? -13.139 1.412 4.445 1.00 91.69 103 THR A O 1
ATOM 814 N N . LYS A 1 104 ? -12.711 1.558 6.645 1.00 91.62 104 LYS A N 1
ATOM 815 C CA . LYS A 1 104 ? -11.382 2.170 6.475 1.00 91.62 104 LYS A CA 1
ATOM 816 C C . LYS A 1 104 ? -10.415 1.238 5.742 1.00 91.62 104 LYS A C 1
ATOM 818 O O . LYS A 1 104 ? -9.717 1.683 4.839 1.00 91.62 104 LYS A O 1
ATOM 823 N N . LEU A 1 105 ? -10.379 -0.042 6.116 1.00 92.25 105 LEU A N 1
ATOM 824 C CA . LEU A 1 105 ? -9.506 -1.037 5.487 1.00 92.25 105 LEU A CA 1
ATOM 825 C C . LEU A 1 105 ? -9.871 -1.273 4.017 1.00 92.25 105 LEU A C 1
ATOM 827 O O . LEU A 1 105 ? -8.971 -1.353 3.185 1.00 92.25 105 LEU A O 1
ATOM 831 N N . ARG A 1 106 ? -11.170 -1.314 3.686 1.00 94.12 106 ARG A N 1
ATOM 832 C CA . ARG A 1 106 ? -11.630 -1.380 2.289 1.00 94.12 106 ARG A CA 1
ATOM 833 C C . ARG A 1 106 ? -11.237 -0.134 1.500 1.00 94.12 106 ARG A C 1
ATOM 835 O O . ARG A 1 106 ? -10.648 -0.275 0.439 1.00 94.12 106 ARG A O 1
ATOM 842 N N . GLY A 1 107 ? -11.446 1.059 2.061 1.00 93.69 107 GLY A N 1
ATOM 843 C CA . GLY A 1 107 ? -11.020 2.309 1.424 1.00 93.69 107 GLY A CA 1
ATOM 844 C C . GLY A 1 107 ? -9.522 2.328 1.106 1.00 93.69 107 GLY A C 1
ATOM 845 O O . GLY A 1 107 ? -9.138 2.645 -0.012 1.00 93.69 107 GLY A O 1
ATOM 84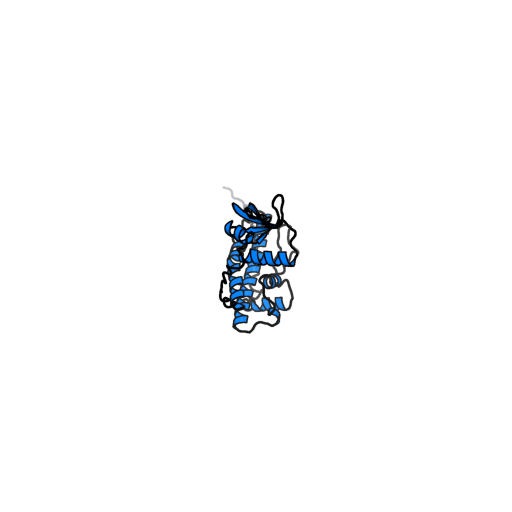6 N N . LEU A 1 108 ? -8.675 1.885 2.044 1.00 92.88 108 LEU A N 1
ATOM 847 C CA . LEU A 1 108 ? -7.235 1.749 1.795 1.00 92.88 108 LEU A CA 1
ATOM 848 C C . LEU A 1 108 ? -6.912 0.727 0.698 1.00 92.88 108 LEU A C 1
ATOM 850 O O . LEU A 1 108 ? -5.972 0.941 -0.060 1.00 92.88 108 LEU A O 1
ATOM 854 N N . ALA A 1 109 ? -7.644 -0.387 0.629 1.00 94.75 109 ALA A N 1
ATOM 855 C CA . ALA A 1 109 ? -7.452 -1.393 -0.412 1.00 94.75 109 ALA A CA 1
ATOM 856 C C . ALA A 1 109 ? -7.830 -0.853 -1.803 1.00 94.75 109 ALA A C 1
ATOM 858 O O . ALA A 1 109 ? -7.129 -1.133 -2.774 1.00 94.75 109 ALA A O 1
ATOM 859 N N . ASP A 1 110 ? -8.893 -0.057 -1.894 1.00 95.00 110 ASP A N 1
ATOM 860 C CA . ASP A 1 110 ? -9.366 0.519 -3.156 1.00 95.00 110 ASP A CA 1
ATOM 861 C C . ASP A 1 110 ? -8.465 1.675 -3.629 1.00 95.00 110 ASP A C 1
ATOM 863 O O . ASP A 1 110 ? -8.165 1.784 -4.816 1.00 95.00 110 ASP A O 1
ATOM 867 N N . GLU A 1 111 ? -7.927 2.486 -2.709 1.00 94.12 111 GLU A N 1
ATOM 868 C CA . GLU A 1 111 ? -6.938 3.534 -3.022 1.00 94.12 111 GLU A CA 1
ATOM 869 C C . GLU A 1 111 ? -5.651 2.982 -3.664 1.00 94.12 111 GLU A C 1
ATOM 871 O O . GLU A 1 111 ? -4.948 3.705 -4.374 1.00 94.12 111 GLU A O 1
ATOM 876 N N . MET A 1 112 ? -5.326 1.708 -3.422 1.00 93.56 112 MET A N 1
ATOM 877 C CA . MET A 1 112 ? -4.131 1.061 -3.966 1.00 93.56 112 MET A CA 1
ATOM 878 C C . MET A 1 112 ? -4.277 0.626 -5.427 1.00 93.56 112 MET A C 1
ATOM 880 O O . MET A 1 112 ? -3.250 0.369 -6.053 1.00 93.56 112 MET A O 1
ATOM 884 N N . GLU A 1 113 ? -5.492 0.554 -5.981 1.00 95.31 113 GLU A N 1
ATOM 885 C CA . GLU A 1 113 ? -5.735 0.006 -7.326 1.00 95.31 113 GLU A CA 1
ATOM 886 C C . GLU A 1 113 ? -4.905 0.738 -8.390 1.00 95.31 113 GLU A C 1
ATOM 888 O O . GLU A 1 113 ? -4.144 0.114 -9.122 1.00 95.31 113 GLU A O 1
ATOM 893 N N . CYS A 1 114 ? -4.919 2.074 -8.385 1.00 95.00 114 CYS A N 1
ATOM 894 C CA . CYS A 1 114 ? -4.129 2.875 -9.325 1.00 95.00 114 CYS A CA 1
ATOM 895 C C . CYS A 1 114 ? -2.612 2.636 -9.193 1.00 95.00 114 CYS A C 1
ATOM 897 O O . CYS A 1 114 ? -1.881 2.688 -10.181 1.00 95.00 114 CYS A O 1
ATOM 899 N N . GLU A 1 115 ? -2.113 2.405 -7.974 1.00 95.81 115 GLU A N 1
ATOM 900 C CA . GLU A 1 115 ? -0.693 2.117 -7.720 1.00 95.81 115 GLU A CA 1
ATOM 901 C C . GLU A 1 115 ? -0.324 0.714 -8.227 1.00 95.81 115 GLU A C 1
ATOM 903 O O . GLU A 1 115 ? 0.747 0.527 -8.812 1.00 95.81 115 GLU A O 1
ATOM 908 N N . ILE A 1 116 ? -1.222 -0.258 -8.041 1.00 96.75 116 ILE A N 1
ATOM 909 C CA . ILE A 1 116 ? -1.097 -1.632 -8.535 1.00 96.75 116 ILE A CA 1
ATOM 910 C C . ILE A 1 116 ? -1.090 -1.638 -10.062 1.00 96.75 116 ILE A C 1
ATOM 912 O O . ILE A 1 116 ? -0.136 -2.138 -10.656 1.00 96.75 116 ILE A O 1
ATOM 916 N N . GLU A 1 117 ? -2.093 -1.029 -10.694 1.00 97.12 117 GLU A N 1
ATOM 917 C CA . GLU A 1 117 ? -2.205 -0.926 -12.149 1.00 97.12 117 GLU A CA 1
ATOM 918 C C . GLU A 1 117 ? -0.970 -0.250 -12.747 1.00 97.12 117 GLU A C 1
ATOM 920 O O . GLU A 1 117 ? -0.349 -0.785 -13.663 1.00 97.12 117 GLU A O 1
ATOM 925 N N . ALA A 1 118 ? -0.534 0.880 -12.182 1.00 96.50 118 ALA A N 1
ATOM 926 C CA . ALA A 1 118 ? 0.675 1.557 -12.637 1.00 96.50 118 ALA A CA 1
ATOM 927 C C . ALA A 1 118 ? 1.935 0.692 -12.453 1.00 96.50 118 ALA A C 1
ATOM 929 O O . ALA A 1 118 ? 2.845 0.728 -13.283 1.00 96.50 118 ALA A O 1
ATOM 930 N N . SER A 1 119 ? 2.023 -0.092 -11.376 1.00 96.00 119 SER A N 1
ATOM 931 C CA . SER A 1 119 ? 3.159 -0.985 -11.108 1.00 96.00 119 SER A CA 1
ATOM 932 C C . SER A 1 119 ? 3.178 -2.203 -12.025 1.00 96.00 119 SER A C 1
ATOM 934 O O . SER A 1 119 ? 4.259 -2.645 -12.403 1.00 96.00 119 SER A O 1
ATOM 936 N N . LEU A 1 120 ? 2.017 -2.706 -12.435 1.00 96.12 120 LEU A N 1
ATOM 937 C CA . LEU A 1 120 ? 1.876 -3.872 -13.309 1.00 96.12 120 LEU A CA 1
ATOM 938 C C . LEU A 1 120 ? 1.736 -3.514 -14.795 1.00 96.12 120 LEU A C 1
ATOM 940 O O . LEU A 1 120 ? 1.803 -4.403 -15.639 1.00 96.12 120 LEU A O 1
ATOM 944 N N . ALA A 1 121 ? 1.598 -2.228 -15.124 1.00 96.38 121 ALA A N 1
ATOM 945 C CA . ALA A 1 121 ? 1.575 -1.748 -16.497 1.00 96.38 121 ALA A CA 1
ATOM 946 C C . ALA A 1 121 ? 2.837 -2.153 -17.275 1.00 96.38 121 ALA A C 1
ATOM 948 O O . ALA A 1 121 ? 3.949 -2.231 -16.731 1.00 96.38 121 ALA A O 1
ATOM 949 N N . GLU A 1 122 ? 2.650 -2.361 -18.579 1.00 95.12 122 GLU A N 1
ATOM 950 C CA . GLU A 1 122 ? 3.721 -2.721 -19.498 1.00 95.12 122 GLU A CA 1
ATOM 951 C C . GLU A 1 122 ? 4.836 -1.664 -19.496 1.00 95.12 122 GLU A C 1
ATOM 953 O O . GLU A 1 122 ? 4.600 -0.453 -19.466 1.00 95.12 122 GLU A O 1
ATOM 958 N N . ARG A 1 123 ? 6.086 -2.133 -19.508 1.00 95.56 123 ARG A N 1
ATOM 959 C CA . ARG A 1 123 ? 7.286 -1.293 -19.511 1.00 95.56 123 ARG A CA 1
ATOM 960 C C . ARG A 1 123 ? 8.238 -1.749 -20.595 1.00 95.56 123 ARG A C 1
ATOM 962 O O . ARG A 1 123 ? 8.276 -2.921 -20.955 1.00 95.56 123 ARG A O 1
ATOM 969 N N . SER A 1 124 ? 9.061 -0.820 -21.070 1.00 93.81 124 SER A N 1
ATOM 970 C CA . SER A 1 124 ? 10.148 -1.166 -21.976 1.00 93.81 124 SER A CA 1
ATOM 971 C C . SER A 1 124 ? 11.136 -2.114 -21.296 1.00 93.81 124 SER A C 1
ATOM 973 O O . SER A 1 124 ? 11.477 -1.961 -20.124 1.00 93.81 124 SER A O 1
ATOM 975 N N . THR A 1 125 ? 11.600 -3.101 -22.054 1.00 95.31 125 THR A N 1
ATOM 976 C CA . THR A 1 125 ? 12.506 -4.168 -21.602 1.00 95.31 125 THR A CA 1
ATOM 977 C C . THR A 1 125 ? 13.689 -4.338 -22.561 1.00 95.31 125 THR A C 1
ATOM 979 O O . THR A 1 125 ? 14.366 -5.363 -22.563 1.00 95.31 125 THR A O 1
ATOM 982 N N . ASN A 1 126 ? 13.976 -3.313 -23.369 1.00 96.31 126 ASN A N 1
ATOM 983 C CA . ASN A 1 126 ? 14.945 -3.397 -24.464 1.00 96.31 126 ASN A CA 1
ATOM 984 C C . ASN A 1 126 ? 16.398 -3.463 -23.971 1.00 96.31 126 ASN A C 1
ATOM 986 O O . ASN A 1 126 ? 17.251 -4.049 -24.632 1.00 96.31 126 ASN A O 1
ATOM 990 N N . THR A 1 127 ? 16.702 -2.859 -22.818 1.00 96.38 127 THR A N 1
ATOM 991 C CA . THR A 1 127 ? 18.048 -2.874 -22.222 1.00 96.38 127 THR A CA 1
ATOM 992 C C . THR A 1 127 ? 18.078 -3.662 -20.910 1.00 96.38 127 THR A C 1
ATOM 994 O O . THR A 1 127 ? 17.052 -3.764 -20.237 1.00 96.38 127 THR A O 1
ATOM 997 N N . PRO A 1 128 ? 19.242 -4.189 -20.473 1.00 94.75 128 PRO A N 1
ATOM 998 C CA . PRO A 1 128 ? 19.363 -4.863 -19.177 1.00 94.75 128 PRO A CA 1
ATOM 999 C C . PRO A 1 128 ? 18.835 -4.025 -18.007 1.00 94.75 128 PRO A C 1
ATOM 1001 O O . PRO A 1 128 ? 18.069 -4.521 -17.190 1.00 94.75 128 PRO A O 1
ATOM 1004 N N . MET A 1 129 ? 19.167 -2.734 -17.984 1.00 94.38 129 MET A N 1
ATOM 1005 C CA . MET A 1 129 ? 18.688 -1.807 -16.962 1.00 94.38 129 MET A CA 1
ATOM 1006 C C . MET A 1 129 ? 17.164 -1.614 -17.019 1.00 94.38 129 MET A C 1
ATOM 1008 O O . MET A 1 129 ? 16.507 -1.584 -15.983 1.00 94.38 129 MET A O 1
ATOM 1012 N N . GLN A 1 130 ? 16.581 -1.522 -18.217 1.00 95.88 130 GLN A N 1
ATOM 1013 C CA . GLN A 1 130 ? 15.127 -1.438 -18.387 1.00 95.88 130 GLN A CA 1
ATOM 1014 C C . GLN A 1 130 ? 14.418 -2.713 -17.911 1.00 95.88 130 GLN A C 1
ATOM 1016 O O . GLN A 1 130 ? 13.447 -2.616 -17.166 1.00 95.88 130 GLN A O 1
ATOM 1021 N N . ARG A 1 131 ? 14.945 -3.901 -18.249 1.00 94.62 131 ARG A N 1
ATOM 1022 C CA . ARG A 1 131 ? 14.442 -5.191 -17.735 1.00 94.62 131 ARG A CA 1
ATOM 1023 C C . ARG A 1 131 ? 14.467 -5.243 -16.214 1.00 94.62 131 ARG A C 1
ATOM 1025 O O . ARG A 1 131 ? 13.479 -5.637 -15.608 1.00 94.62 131 ARG A O 1
ATOM 1032 N N . PHE A 1 132 ? 15.563 -4.792 -15.608 1.00 94.56 132 PHE A N 1
ATOM 1033 C CA . PHE A 1 132 ? 15.703 -4.736 -14.158 1.00 94.56 132 PHE A CA 1
ATOM 1034 C C . PHE A 1 132 ? 14.632 -3.847 -13.509 1.00 94.56 132 PHE A C 1
ATOM 1036 O O . PHE A 1 132 ? 13.954 -4.277 -12.579 1.00 94.56 132 PHE A O 1
ATOM 1043 N N . TYR A 1 133 ? 14.416 -2.632 -14.021 1.00 95.88 133 TYR A N 1
ATOM 1044 C CA . TYR A 1 133 ? 13.373 -1.747 -13.493 1.00 95.88 133 TYR A CA 1
ATOM 1045 C C . TYR A 1 133 ? 11.955 -2.268 -13.743 1.00 95.88 133 TYR A C 1
ATOM 1047 O O . TYR A 1 133 ? 11.098 -2.116 -12.873 1.00 95.88 133 TYR A O 1
ATOM 1055 N N . ALA A 1 134 ? 11.704 -2.902 -14.891 1.00 96.31 134 ALA A N 1
ATOM 1056 C CA . ALA A 1 134 ? 10.432 -3.563 -15.161 1.00 96.31 134 ALA A CA 1
ATOM 1057 C C . ALA A 1 134 ? 10.173 -4.699 -14.157 1.00 96.31 134 ALA A C 1
ATOM 1059 O O . ALA A 1 134 ? 9.089 -4.770 -13.584 1.00 96.31 134 ALA A O 1
ATOM 1060 N N . ALA A 1 135 ? 11.189 -5.516 -13.867 1.00 94.94 135 ALA A N 1
ATOM 1061 C CA . ALA A 1 135 ? 11.102 -6.584 -12.879 1.00 94.94 135 ALA A CA 1
ATOM 1062 C C . ALA A 1 135 ? 10.869 -6.043 -11.458 1.00 94.94 135 ALA A C 1
ATOM 1064 O O . ALA A 1 135 ? 10.000 -6.540 -10.750 1.00 94.94 135 ALA A O 1
ATOM 1065 N N . LEU A 1 136 ? 11.568 -4.978 -11.045 1.00 95.00 136 LEU A N 1
ATOM 1066 C CA . LEU A 1 136 ? 11.325 -4.332 -9.748 1.00 95.00 136 LEU A CA 1
ATOM 1067 C C . LEU A 1 136 ? 9.892 -3.805 -9.614 1.00 95.00 136 LEU A C 1
ATOM 1069 O O . LEU A 1 136 ? 9.278 -3.966 -8.559 1.00 95.00 136 LEU A O 1
ATOM 1073 N N . ALA A 1 137 ? 9.356 -3.189 -10.669 1.00 96.62 137 ALA A N 1
ATOM 1074 C CA . ALA A 1 137 ? 7.982 -2.706 -10.668 1.00 96.62 137 ALA A CA 1
ATOM 1075 C C . ALA A 1 137 ? 6.973 -3.859 -10.588 1.00 96.62 137 ALA A C 1
ATOM 1077 O O . ALA A 1 137 ? 6.023 -3.784 -9.812 1.00 96.62 137 ALA A O 1
ATOM 1078 N N . TRP A 1 138 ? 7.229 -4.955 -11.307 1.00 95.50 138 TRP A N 1
ATOM 1079 C CA . TRP A 1 138 ? 6.426 -6.172 -11.226 1.00 95.50 138 TRP A CA 1
ATOM 1080 C C . TRP A 1 138 ? 6.442 -6.776 -9.813 1.00 95.50 138 TRP A C 1
ATOM 1082 O O . TRP A 1 138 ? 5.382 -7.075 -9.262 1.00 95.50 138 TRP A O 1
ATOM 1092 N N . ILE A 1 139 ? 7.613 -6.886 -9.174 1.00 94.62 139 ILE A N 1
ATOM 1093 C CA . ILE A 1 139 ? 7.749 -7.373 -7.787 1.00 94.62 139 ILE A CA 1
ATOM 1094 C C . ILE A 1 139 ? 6.948 -6.487 -6.826 1.00 94.62 139 ILE A C 1
ATOM 1096 O O . ILE A 1 139 ? 6.210 -6.982 -5.969 1.00 94.62 139 ILE A O 1
ATOM 1100 N N . HIS A 1 140 ? 7.079 -5.167 -6.972 1.00 95.31 140 HIS A N 1
ATOM 1101 C CA . HIS A 1 140 ? 6.342 -4.204 -6.164 1.00 95.31 140 HIS A CA 1
ATOM 1102 C C . HIS A 1 140 ? 4.826 -4.350 -6.350 1.00 95.31 140 HIS A C 1
ATOM 1104 O O . HIS A 1 140 ? 4.108 -4.479 -5.359 1.00 95.31 140 HIS A O 1
ATOM 1110 N N . GLY A 1 141 ? 4.352 -4.421 -7.597 1.00 96.19 141 GLY A N 1
ATOM 1111 C CA . GLY A 1 141 ? 2.940 -4.607 -7.928 1.00 96.19 141 GLY A CA 1
ATOM 1112 C C . GLY A 1 141 ? 2.356 -5.886 -7.329 1.00 96.19 141 GLY A C 1
ATOM 1113 O O . GLY A 1 141 ? 1.321 -5.840 -6.671 1.00 96.19 141 GLY A O 1
ATOM 1114 N N . ASN A 1 142 ? 3.057 -7.017 -7.438 1.00 94.94 142 ASN A N 1
ATOM 1115 C CA . ASN A 1 142 ? 2.606 -8.283 -6.844 1.00 94.94 142 ASN A CA 1
ATOM 1116 C C . ASN A 1 142 ? 2.575 -8.252 -5.311 1.00 94.94 142 ASN A C 1
ATOM 1118 O O . ASN A 1 142 ? 1.725 -8.877 -4.673 1.00 94.94 142 ASN A O 1
ATOM 1122 N N . ARG A 1 143 ? 3.486 -7.510 -4.679 1.00 95.31 143 ARG A N 1
ATOM 1123 C CA . ARG A 1 143 ? 3.428 -7.276 -3.232 1.00 95.31 143 ARG A CA 1
ATOM 1124 C C . ARG A 1 143 ? 2.240 -6.394 -2.843 1.00 95.31 143 ARG A C 1
ATOM 1126 O O . ARG A 1 143 ? 1.598 -6.659 -1.822 1.00 95.31 143 ARG A O 1
ATOM 1133 N N . LEU A 1 144 ? 1.925 -5.374 -3.642 1.00 96.25 144 LEU A N 1
ATOM 1134 C CA . LEU A 1 144 ? 0.739 -4.539 -3.446 1.00 96.25 144 LEU A CA 1
ATOM 1135 C C . LEU A 1 144 ? -0.553 -5.352 -3.616 1.00 96.25 144 LEU A C 1
ATOM 1137 O O . LEU A 1 144 ? -1.433 -5.204 -2.775 1.00 96.25 144 LEU A O 1
ATOM 1141 N N . LEU A 1 145 ? -0.635 -6.264 -4.593 1.00 95.75 145 LEU A N 1
ATOM 1142 C CA . LEU A 1 145 ? -1.770 -7.187 -4.753 1.00 95.75 145 LEU A CA 1
ATOM 1143 C C . LEU A 1 145 ? -2.011 -8.024 -3.491 1.00 95.75 145 LEU A C 1
ATOM 1145 O O . LEU A 1 145 ? -3.112 -8.026 -2.943 1.00 95.75 145 LEU A O 1
ATOM 1149 N N . ARG A 1 146 ? -0.966 -8.670 -2.958 1.00 95.31 146 ARG A N 1
ATOM 1150 C CA . ARG A 1 146 ? -1.072 -9.442 -1.704 1.00 95.31 146 ARG A CA 1
ATOM 1151 C C . ARG A 1 146 ? -1.496 -8.571 -0.524 1.00 95.31 146 ARG A C 1
ATOM 1153 O O . ARG A 1 146 ? -2.296 -8.990 0.307 1.00 95.31 146 ARG A O 1
ATOM 1160 N N . THR A 1 147 ? -0.989 -7.341 -0.469 1.00 95.88 147 THR A N 1
ATOM 1161 C CA . THR A 1 147 ? -1.370 -6.358 0.553 1.00 95.88 147 THR A CA 1
ATOM 1162 C C . THR A 1 147 ? -2.841 -5.966 0.433 1.00 95.88 147 THR A C 1
ATOM 1164 O O . THR A 1 147 ? -3.537 -5.927 1.444 1.00 95.88 147 THR A O 1
ATOM 1167 N N . GLN A 1 148 ? -3.333 -5.722 -0.781 1.00 96.25 148 GLN A N 1
ATOM 1168 C CA . GLN A 1 148 ? -4.732 -5.400 -1.040 1.00 96.25 148 GLN A CA 1
ATOM 1169 C C . GLN A 1 148 ? -5.651 -6.559 -0.633 1.00 96.25 148 GLN A C 1
ATOM 1171 O O . GLN A 1 148 ? -6.621 -6.343 0.094 1.00 96.25 148 GLN A O 1
ATOM 1176 N N . ALA A 1 149 ? -5.311 -7.789 -1.030 1.00 95.31 149 ALA A N 1
ATOM 1177 C CA . ALA A 1 149 ? -6.042 -8.994 -0.642 1.00 95.31 149 ALA A CA 1
ATOM 1178 C C . ALA A 1 149 ? -6.094 -9.156 0.886 1.00 95.31 149 ALA A C 1
ATOM 1180 O O . ALA A 1 149 ? -7.165 -9.361 1.456 1.00 95.31 149 ALA A O 1
ATOM 1181 N N . ALA A 1 150 ? -4.963 -8.964 1.571 1.00 94.81 150 ALA A N 1
ATOM 1182 C CA . ALA A 1 150 ? -4.902 -9.030 3.028 1.00 94.81 150 ALA A CA 1
ATOM 1183 C C . ALA A 1 150 ? -5.757 -7.951 3.710 1.00 94.81 150 ALA A C 1
ATOM 1185 O O . ALA A 1 150 ? -6.429 -8.243 4.696 1.00 94.81 150 ALA A O 1
ATOM 1186 N N . LEU A 1 151 ? -5.767 -6.716 3.197 1.00 94.50 151 LEU A N 1
ATOM 1187 C CA . LEU A 1 151 ? -6.606 -5.639 3.734 1.00 94.50 151 LEU A CA 1
ATOM 1188 C C . LEU A 1 151 ? -8.102 -5.937 3.561 1.00 94.50 151 LEU A C 1
ATOM 1190 O O . LEU A 1 151 ? -8.876 -5.699 4.490 1.00 94.50 151 LEU A O 1
ATOM 1194 N N . ARG A 1 152 ? -8.505 -6.494 2.411 1.00 94.44 152 ARG A N 1
ATOM 1195 C CA . ARG A 1 152 ? -9.889 -6.930 2.160 1.00 94.44 152 ARG A CA 1
ATOM 1196 C C . ARG A 1 152 ? -10.292 -8.063 3.107 1.00 94.44 152 ARG A C 1
ATOM 1198 O O . ARG A 1 152 ? -11.289 -7.930 3.813 1.00 94.44 152 ARG A O 1
ATOM 1205 N N . ALA A 1 153 ? -9.465 -9.099 3.226 1.00 93.56 153 ALA A N 1
ATOM 1206 C CA . ALA A 1 153 ? -9.726 -10.221 4.125 1.00 93.56 153 ALA A CA 1
ATOM 1207 C C . ALA A 1 153 ? -9.763 -9.798 5.607 1.00 93.56 153 ALA A C 1
ATOM 1209 O O . ALA A 1 153 ? -10.600 -10.272 6.375 1.00 93.56 153 ALA A O 1
ATOM 1210 N N . LEU A 1 154 ? -8.910 -8.852 6.022 1.00 93.12 154 LEU A N 1
ATOM 1211 C CA . LEU A 1 154 ? -8.970 -8.254 7.359 1.00 93.12 154 LEU A CA 1
ATOM 1212 C C . LEU A 1 154 ? -10.275 -7.485 7.580 1.00 93.12 154 LEU A C 1
ATOM 1214 O O . LEU A 1 154 ? -10.871 -7.588 8.652 1.00 93.12 1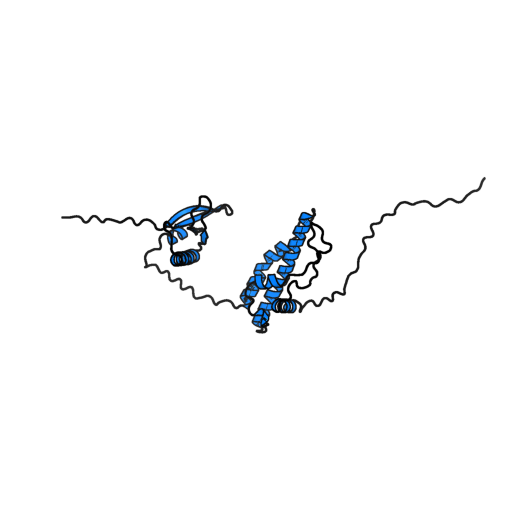54 LEU A O 1
ATOM 1218 N N . ALA A 1 155 ? -10.738 -6.725 6.586 1.00 92.69 155 ALA A N 1
ATOM 1219 C CA . ALA A 1 155 ? -12.011 -6.019 6.679 1.00 92.69 155 ALA A CA 1
ATOM 1220 C C . ALA A 1 155 ? -13.181 -6.994 6.882 1.00 92.69 155 ALA A C 1
ATOM 1222 O O . ALA A 1 155 ? -14.044 -6.740 7.727 1.00 92.69 155 ALA A O 1
ATOM 1223 N N . ASP A 1 156 ? -13.178 -8.120 6.171 1.00 92.00 156 ASP A N 1
ATOM 1224 C CA . ASP A 1 156 ? -14.195 -9.164 6.304 1.00 92.00 156 ASP A CA 1
ATOM 1225 C C . ASP A 1 156 ? -14.103 -9.878 7.661 1.00 92.00 156 ASP A C 1
ATOM 1227 O O . ASP A 1 156 ? -15.124 -10.075 8.324 1.00 92.00 156 ASP A O 1
ATOM 1231 N N . ALA A 1 157 ? -12.892 -10.147 8.159 1.00 91.44 157 ALA A N 1
ATOM 1232 C CA . ALA A 1 157 ? -12.674 -10.671 9.509 1.00 91.44 157 ALA A CA 1
ATOM 1233 C C . ALA A 1 157 ? -13.173 -9.705 10.602 1.00 91.44 157 ALA A C 1
ATOM 1235 O O . ALA A 1 157 ? -13.734 -10.138 11.611 1.00 91.44 157 ALA A O 1
ATOM 1236 N N . HIS A 1 158 ? -13.031 -8.389 10.404 1.00 90.88 158 HIS A N 1
ATOM 1237 C CA . HIS A 1 158 ? -13.592 -7.377 11.305 1.00 90.88 158 HIS A CA 1
ATOM 1238 C C . HIS A 1 158 ? -15.125 -7.373 11.296 1.00 90.88 158 HIS A C 1
ATOM 1240 O O . HIS A 1 158 ? -15.732 -7.201 12.355 1.00 90.88 158 HIS A O 1
ATOM 1246 N N . ILE A 1 159 ? -15.755 -7.580 10.136 1.00 90.50 159 ILE A N 1
ATOM 1247 C CA . ILE A 1 159 ? -17.217 -7.705 10.021 1.00 90.50 159 ILE A CA 1
ATOM 1248 C C . ILE A 1 159 ? -17.696 -8.982 10.726 1.00 90.50 159 ILE A C 1
ATOM 1250 O O . ILE A 1 159 ? -18.652 -8.935 11.500 1.00 90.50 159 ILE A O 1
ATOM 1254 N N . ALA A 1 160 ? -16.994 -10.098 10.521 1.00 90.56 160 ALA A N 1
ATOM 1255 C CA . ALA A 1 160 ? -17.290 -11.388 11.142 1.00 90.56 160 ALA A CA 1
ATOM 1256 C C . ALA A 1 160 ? -16.904 -11.469 12.633 1.00 90.56 160 ALA A C 1
ATOM 1258 O O . ALA A 1 160 ? -17.307 -12.407 13.317 1.00 90.56 160 ALA A O 1
ATOM 1259 N N . LYS A 1 161 ? -16.150 -10.488 13.152 1.00 89.31 161 LYS A N 1
ATOM 1260 C CA . LYS A 1 161 ? -15.570 -10.471 14.511 1.00 89.31 161 LYS A CA 1
ATOM 1261 C C . LYS A 1 161 ? -14.653 -11.670 14.797 1.00 89.31 161 LYS A C 1
ATOM 1263 O O . LYS A 1 161 ? -14.537 -12.105 15.939 1.00 89.31 161 LYS A O 1
ATOM 1268 N N . THR A 1 162 ? -13.978 -12.176 13.768 1.00 89.81 162 THR A N 1
ATOM 1269 C CA . THR A 1 162 ? -13.067 -13.334 13.818 1.00 89.81 162 THR A CA 1
ATOM 1270 C C . THR A 1 162 ? -11.599 -12.939 13.639 1.00 89.81 162 THR A C 1
ATOM 1272 O O . THR A 1 162 ? -10.771 -13.767 13.265 1.00 89.81 162 THR A O 1
ATOM 1275 N N . VAL A 1 163 ? -11.256 -11.672 13.890 1.00 87.12 163 VAL A N 1
ATOM 1276 C CA . VAL A 1 163 ? -9.887 -11.163 13.723 1.00 87.12 163 VAL A CA 1
ATOM 1277 C C . VAL A 1 163 ? -8.925 -11.926 14.643 1.00 87.12 163 VAL A C 1
ATOM 1279 O O . VAL A 1 163 ? -9.135 -11.931 15.859 1.00 87.12 163 VAL A O 1
ATOM 1282 N N . PRO A 1 164 ? -7.864 -12.553 14.101 1.00 86.38 164 PRO A N 1
ATOM 1283 C CA . PRO A 1 164 ? -6.834 -13.182 14.916 1.00 86.38 164 PRO A CA 1
ATOM 1284 C C . PRO A 1 164 ? -6.177 -12.163 15.851 1.00 86.38 164 PRO A C 1
ATOM 1286 O O . PRO A 1 164 ? -5.855 -11.056 15.423 1.00 86.38 164 PRO A O 1
ATOM 1289 N N . THR A 1 165 ? -5.913 -12.548 17.102 1.00 89.88 165 THR A N 1
ATOM 1290 C CA . THR A 1 165 ? -5.296 -11.666 18.111 1.00 89.88 165 THR A CA 1
ATOM 1291 C C . THR A 1 165 ? -3.983 -11.046 17.625 1.00 89.88 165 THR A C 1
ATOM 1293 O O . THR A 1 165 ? -3.743 -9.865 17.846 1.00 89.88 165 THR A O 1
ATOM 1296 N N . GLU A 1 166 ? -3.183 -11.808 16.876 1.00 88.12 166 GLU A N 1
ATOM 1297 C CA . GLU A 1 166 ? -1.904 -11.365 16.298 1.00 88.12 166 GLU A CA 1
ATOM 1298 C C . GLU A 1 166 ? -2.040 -10.205 15.292 1.00 88.12 166 GLU A C 1
ATOM 1300 O O . GLU A 1 166 ? -1.060 -9.537 14.970 1.00 88.12 166 GLU A O 1
ATOM 1305 N N . LEU A 1 167 ? -3.244 -9.979 14.756 1.00 87.19 167 LEU A N 1
ATOM 1306 C CA . LEU A 1 167 ? -3.533 -8.958 13.744 1.00 87.19 167 LEU A CA 1
ATOM 1307 C C . LEU A 1 167 ? -4.295 -7.755 14.320 1.00 87.19 167 LEU A C 1
ATOM 1309 O O . LEU A 1 167 ? -4.583 -6.815 13.581 1.00 87.19 167 LEU A O 1
ATOM 1313 N N . ALA A 1 168 ? -4.600 -7.752 15.623 1.00 83.62 168 ALA A N 1
ATOM 1314 C CA . ALA A 1 168 ? -5.388 -6.699 16.265 1.00 83.62 168 ALA A CA 1
ATOM 1315 C C . ALA A 1 168 ? -4.715 -5.312 16.210 1.00 83.62 168 ALA A C 1
ATOM 1317 O O . ALA A 1 168 ? -5.404 -4.296 16.129 1.00 83.62 168 ALA A O 1
ATOM 1318 N N . ASP A 1 169 ? -3.379 -5.272 16.190 1.00 83.81 169 ASP A N 1
ATOM 1319 C CA . ASP A 1 169 ? -2.585 -4.034 16.178 1.00 83.81 169 ASP A CA 1
ATOM 1320 C C . ASP A 1 169 ? -2.338 -3.467 14.766 1.00 83.81 169 ASP A C 1
ATOM 1322 O O . ASP A 1 169 ? -1.647 -2.452 14.589 1.00 83.81 169 ASP A O 1
ATOM 1326 N N . ILE A 1 170 ? -2.869 -4.120 13.729 1.00 84.06 170 ILE A N 1
ATOM 1327 C CA . ILE A 1 170 ? -2.696 -3.681 12.347 1.00 84.06 170 ILE A CA 1
ATOM 1328 C C . ILE A 1 170 ? -3.679 -2.551 12.052 1.00 84.06 170 ILE A C 1
ATOM 1330 O O . ILE A 1 170 ? -4.875 -2.757 11.869 1.00 84.06 170 ILE A O 1
ATOM 1334 N N . ALA A 1 171 ? -3.145 -1.338 11.947 1.00 78.44 171 ALA A N 1
ATOM 1335 C CA . ALA A 1 171 ? -3.914 -0.134 11.649 1.00 78.44 171 ALA A CA 1
ATOM 1336 C C . ALA A 1 171 ? -3.522 0.522 10.316 1.00 78.44 171 ALA A C 1
ATOM 1338 O O . ALA A 1 171 ? -4.202 1.441 9.861 1.00 78.44 171 ALA A O 1
ATOM 1339 N N . ARG A 1 172 ? -2.397 0.122 9.705 1.00 87.44 172 ARG A N 1
ATOM 1340 C CA . ARG A 1 172 ? -1.801 0.819 8.552 1.00 87.44 172 ARG A CA 1
ATOM 1341 C C . ARG A 1 172 ? -1.418 -0.140 7.429 1.00 87.44 172 ARG A C 1
ATOM 1343 O O . ARG A 1 172 ? -0.829 -1.187 7.686 1.00 87.44 172 ARG A O 1
ATOM 1350 N N . LYS A 1 173 ? -1.607 0.306 6.177 1.00 92.50 173 LYS A N 1
ATOM 1351 C CA . LYS A 1 173 ? -1.133 -0.366 4.946 1.00 92.50 173 LYS A CA 1
ATOM 1352 C C . LYS A 1 173 ? 0.325 -0.821 5.059 1.00 92.50 173 LYS A C 1
ATOM 1354 O O . LYS A 1 173 ? 0.630 -1.957 4.723 1.00 92.50 173 LYS A O 1
ATOM 1359 N N . SER A 1 174 ? 1.218 0.038 5.557 1.00 92.19 174 SER A N 1
ATOM 1360 C CA . SER A 1 174 ? 2.651 -0.277 5.649 1.00 92.19 174 SER A CA 1
ATOM 1361 C C . SER A 1 174 ? 2.937 -1.489 6.540 1.00 92.19 174 SER A C 1
ATOM 1363 O O . SER A 1 174 ? 3.762 -2.316 6.184 1.00 92.19 174 SER A O 1
ATOM 1365 N N . GLN A 1 175 ? 2.209 -1.657 7.653 1.00 92.38 175 GLN A N 1
ATOM 1366 C CA . GLN A 1 175 ? 2.402 -2.797 8.558 1.00 92.38 175 GLN A CA 1
ATOM 1367 C C . GLN A 1 175 ? 2.083 -4.136 7.879 1.00 92.38 175 GLN A C 1
ATOM 1369 O O . GLN A 1 175 ? 2.738 -5.135 8.179 1.00 92.38 175 GLN A O 1
ATOM 1374 N N . VAL A 1 176 ? 1.085 -4.144 6.988 1.00 94.12 176 VAL A N 1
ATOM 1375 C CA . VAL A 1 176 ? 0.707 -5.306 6.171 1.00 94.12 176 VAL A CA 1
ATOM 1376 C C . VAL A 1 176 ? 1.718 -5.501 5.046 1.00 94.12 176 VAL A C 1
ATOM 1378 O O . VAL A 1 176 ? 2.278 -6.586 4.901 1.00 94.12 176 VAL A O 1
ATOM 1381 N N . TYR A 1 177 ? 2.009 -4.431 4.303 1.00 94.88 177 TYR A N 1
ATOM 1382 C CA . TYR A 1 177 ? 2.945 -4.444 3.184 1.00 94.88 177 TYR A CA 1
ATOM 1383 C C . TYR A 1 177 ? 4.313 -4.989 3.598 1.00 94.88 177 TYR A C 1
ATOM 1385 O O . TYR A 1 177 ? 4.828 -5.897 2.947 1.00 94.88 177 TYR A O 1
ATOM 1393 N N . ASP A 1 178 ? 4.872 -4.512 4.712 1.00 93.19 178 ASP A N 1
ATOM 1394 C CA . ASP A 1 178 ? 6.192 -4.907 5.215 1.00 93.19 178 ASP A CA 1
ATOM 1395 C C . ASP A 1 178 ? 6.270 -6.406 5.555 1.00 93.19 178 ASP A C 1
ATOM 1397 O O . ASP A 1 178 ? 7.296 -7.037 5.308 1.00 93.19 178 ASP A O 1
ATOM 1401 N N . ARG A 1 179 ? 5.168 -7.004 6.024 1.00 93.44 179 ARG A N 1
ATOM 1402 C CA . ARG A 1 179 ? 5.081 -8.426 6.409 1.00 93.44 179 ARG A CA 1
ATOM 1403 C C . ARG A 1 179 ? 4.801 -9.374 5.247 1.00 93.44 179 ARG A C 1
ATOM 1405 O O . ARG A 1 179 ? 5.122 -10.557 5.324 1.00 93.44 179 ARG A O 1
ATOM 1412 N N . LEU A 1 180 ? 4.237 -8.857 4.162 1.00 93.62 180 LEU A N 1
ATOM 1413 C CA . LEU A 1 180 ? 3.966 -9.607 2.939 1.00 93.62 180 LEU A CA 1
ATOM 1414 C C . LEU A 1 180 ? 5.115 -9.462 1.931 1.00 93.62 180 LEU A C 1
ATOM 1416 O O . LEU A 1 180 ? 4.891 -9.401 0.732 1.00 93.62 180 LEU A O 1
ATOM 1420 N N . GLY A 1 181 ? 6.369 -9.390 2.373 1.00 91.94 181 GLY A N 1
ATOM 1421 C CA . GLY A 1 181 ? 7.521 -9.550 1.477 1.00 91.94 181 GLY A CA 1
ATOM 1422 C C . GLY A 1 181 ? 7.728 -11.017 1.094 1.00 91.94 181 GLY A C 1
ATOM 1423 O O . GLY A 1 181 ? 7.428 -11.898 1.898 1.00 91.94 181 GLY A O 1
ATOM 1424 N N . THR A 1 182 ? 8.241 -11.278 -0.108 1.00 93.75 182 THR A N 1
ATOM 1425 C CA . THR A 1 182 ? 8.734 -12.605 -0.511 1.00 93.75 182 THR A CA 1
ATOM 1426 C C . THR A 1 182 ? 10.255 -12.657 -0.475 1.00 93.75 182 THR A C 1
ATOM 1428 O O . THR A 1 182 ? 10.932 -11.630 -0.588 1.00 93.75 182 THR A O 1
ATOM 1431 N N . LEU A 1 183 ? 10.797 -13.854 -0.267 1.00 92.88 183 LEU A N 1
ATOM 1432 C CA . LEU A 1 183 ? 12.231 -14.103 -0.307 1.00 92.88 183 LEU A CA 1
ATOM 1433 C C . LEU A 1 183 ? 12.694 -14.300 -1.756 1.00 92.88 183 LEU A C 1
ATOM 1435 O O . LEU A 1 183 ? 12.063 -15.023 -2.523 1.00 92.88 183 LEU A O 1
ATOM 1439 N N . PHE A 1 184 ? 13.818 -13.681 -2.112 1.00 92.44 184 PHE A N 1
ATOM 1440 C CA . PHE A 1 184 ? 14.427 -13.803 -3.436 1.00 92.44 184 PHE A CA 1
ATOM 1441 C C . PHE A 1 184 ? 15.735 -14.581 -3.344 1.00 92.44 184 PHE A C 1
ATOM 1443 O O . PHE A 1 184 ? 16.618 -14.202 -2.569 1.00 92.44 184 PHE A O 1
ATOM 1450 N N . ASP A 1 185 ? 15.876 -15.623 -4.161 1.00 92.94 185 ASP A N 1
ATOM 1451 C CA . ASP A 1 185 ? 17.161 -16.281 -4.371 1.00 92.94 185 ASP A CA 1
ATOM 1452 C C . ASP A 1 185 ? 17.984 -15.478 -5.382 1.00 92.94 185 ASP A C 1
ATOM 1454 O O . ASP A 1 185 ? 17.579 -15.243 -6.523 1.00 92.94 185 ASP A O 1
ATOM 1458 N N . ARG A 1 186 ? 19.153 -15.028 -4.931 1.00 92.12 186 ARG A N 1
ATOM 1459 C CA . ARG A 1 186 ? 20.105 -14.242 -5.722 1.00 92.12 186 ARG A CA 1
ATOM 1460 C C . ARG A 1 186 ? 21.424 -14.968 -5.951 1.00 92.12 186 ARG A C 1
ATOM 1462 O O . ARG A 1 186 ? 22.369 -14.349 -6.430 1.00 92.12 186 ARG A O 1
ATOM 1469 N N . SER A 1 187 ? 21.503 -16.255 -5.623 1.00 91.56 187 SER A N 1
ATOM 1470 C CA . SER A 1 187 ? 22.715 -17.065 -5.779 1.00 91.56 187 SER A CA 1
ATOM 1471 C C . SER A 1 187 ? 23.241 -17.084 -7.221 1.00 91.56 187 SER A C 1
ATOM 1473 O O . SER A 1 187 ? 24.452 -17.085 -7.428 1.00 91.56 187 SER A O 1
ATOM 1475 N N . SER A 1 188 ? 22.345 -17.018 -8.211 1.00 87.69 188 SER A N 1
ATOM 1476 C CA . SER A 1 188 ? 22.663 -16.959 -9.643 1.00 87.69 188 SER A CA 1
ATOM 1477 C C . SER A 1 188 ? 22.399 -15.594 -10.294 1.00 87.69 188 SER A C 1
ATOM 1479 O O . SER A 1 188 ? 22.448 -15.488 -11.520 1.00 87.69 188 SER A O 1
ATOM 1481 N N . ALA A 1 189 ? 22.080 -14.554 -9.516 1.00 88.81 189 ALA A N 1
ATOM 1482 C CA . ALA A 1 189 ? 21.662 -13.265 -10.063 1.00 88.81 189 ALA A CA 1
ATOM 1483 C C . ALA A 1 189 ? 22.854 -12.470 -10.627 1.00 88.81 189 ALA A C 1
ATOM 1485 O O . ALA A 1 189 ? 23.855 -12.234 -9.947 1.00 88.81 189 ALA A O 1
ATOM 1486 N N . GLY A 1 190 ? 22.729 -12.022 -11.879 1.00 89.00 190 GLY A N 1
ATOM 1487 C CA . GLY A 1 190 ? 23.662 -11.079 -12.499 1.00 89.00 190 GLY A CA 1
ATOM 1488 C C . GLY A 1 190 ? 23.468 -9.630 -12.026 1.00 89.00 190 GLY A C 1
ATOM 1489 O O . GLY A 1 190 ? 22.565 -9.312 -11.261 1.00 89.00 190 GLY A O 1
ATOM 1490 N N . TYR A 1 191 ? 24.298 -8.708 -12.529 1.00 88.50 191 TYR A N 1
ATOM 1491 C CA . TYR A 1 191 ? 24.287 -7.296 -12.102 1.00 88.50 191 TYR A CA 1
ATOM 1492 C C . TYR A 1 191 ? 22.943 -6.570 -12.329 1.00 88.50 191 TYR A C 1
ATOM 1494 O O . TYR A 1 191 ? 22.553 -5.733 -11.520 1.00 88.50 191 TYR A O 1
ATOM 1502 N N . TYR A 1 192 ? 22.231 -6.897 -13.413 1.00 89.38 192 TYR A N 1
ATOM 1503 C CA . TYR A 1 192 ? 20.897 -6.363 -13.733 1.00 89.38 192 TYR A CA 1
ATOM 1504 C C . TYR A 1 192 ? 19.806 -7.430 -13.584 1.00 89.38 192 TYR A C 1
ATOM 1506 O O . TYR A 1 192 ? 18.900 -7.518 -14.413 1.00 89.38 192 TYR A O 1
ATOM 1514 N N . ASP A 1 193 ? 19.915 -8.257 -12.548 1.00 90.19 193 ASP A N 1
ATOM 1515 C CA . ASP A 1 193 ? 18.948 -9.297 -12.217 1.00 90.19 193 ASP A CA 1
ATOM 1516 C C . ASP A 1 193 ? 18.438 -9.099 -10.782 1.00 90.19 193 ASP A C 1
ATOM 1518 O O . ASP A 1 193 ? 19.194 -8.783 -9.862 1.00 90.19 193 ASP A O 1
ATOM 1522 N N . VAL A 1 194 ? 17.129 -9.238 -10.597 1.00 91.19 194 VAL A N 1
ATOM 1523 C CA . VAL A 1 194 ? 16.466 -9.114 -9.292 1.00 91.19 194 VAL A CA 1
ATOM 1524 C C . VAL A 1 194 ? 16.542 -10.412 -8.475 1.00 91.19 194 VAL A C 1
ATOM 1526 O O . VAL A 1 194 ? 16.360 -10.365 -7.251 1.00 91.19 194 VAL A O 1
ATOM 1529 N N . GLY A 1 195 ? 16.885 -11.530 -9.125 1.00 92.00 195 GLY A N 1
ATOM 1530 C CA . GLY A 1 195 ? 16.847 -12.879 -8.572 1.00 92.00 195 GLY A CA 1
ATOM 1531 C C . GLY A 1 195 ? 15.509 -13.575 -8.815 1.00 92.00 195 GLY A C 1
ATOM 1532 O O . GLY A 1 195 ? 14.542 -12.970 -9.280 1.00 92.00 195 GLY A O 1
ATOM 1533 N N . PHE A 1 196 ? 15.454 -14.858 -8.473 1.00 89.50 196 PHE A N 1
ATOM 1534 C CA . PHE A 1 196 ? 14.236 -15.657 -8.558 1.00 89.50 196 PHE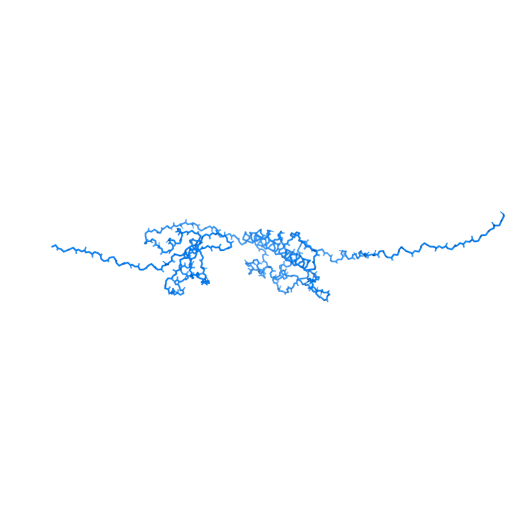 A CA 1
ATOM 1535 C C . PHE A 1 196 ? 13.374 -15.433 -7.309 1.00 89.50 196 PHE A C 1
ATOM 1537 O O . PHE A 1 196 ? 13.862 -15.586 -6.187 1.00 89.50 196 PHE A O 1
ATOM 1544 N N . ASP A 1 197 ? 12.103 -15.062 -7.491 1.00 91.31 197 ASP A N 1
ATOM 1545 C CA . ASP A 1 197 ? 11.148 -14.988 -6.380 1.00 91.31 197 ASP A CA 1
ATOM 1546 C C . ASP A 1 197 ? 10.790 -16.410 -5.936 1.00 91.31 197 ASP A C 1
ATOM 1548 O O . ASP A 1 197 ? 10.238 -17.192 -6.705 1.00 91.31 197 ASP A O 1
ATOM 1552 N N . THR A 1 198 ? 11.102 -16.748 -4.688 1.00 89.31 198 THR A N 1
ATOM 1553 C CA . THR A 1 198 ? 10.810 -18.077 -4.134 1.00 89.31 198 THR A CA 1
ATOM 1554 C C . THR A 1 198 ? 9.341 -18.249 -3.748 1.00 89.31 198 THR A C 1
ATOM 1556 O O . THR A 1 198 ? 8.926 -19.357 -3.417 1.00 89.31 198 THR A O 1
ATOM 1559 N N . GLY A 1 199 ? 8.560 -17.164 -3.705 1.00 86.75 199 GLY A N 1
ATOM 1560 C CA . GLY A 1 199 ? 7.181 -17.150 -3.211 1.00 86.75 199 GLY A CA 1
ATOM 1561 C C . GLY A 1 199 ? 7.052 -17.330 -1.693 1.00 86.75 199 GLY A C 1
ATOM 1562 O O . GLY A 1 199 ? 5.989 -17.072 -1.130 1.00 86.75 199 GLY A O 1
ATOM 1563 N N . ALA A 1 200 ? 8.128 -17.718 -1.004 1.00 88.81 200 ALA A N 1
ATOM 1564 C CA . ALA A 1 200 ? 8.128 -17.923 0.434 1.00 88.81 200 ALA A CA 1
ATOM 1565 C C . ALA A 1 200 ? 8.087 -16.583 1.194 1.00 88.81 200 ALA A C 1
ATOM 1567 O O . ALA A 1 200 ? 8.714 -15.609 0.758 1.00 88.81 200 ALA A O 1
ATOM 1568 N N . PRO A 1 201 ? 7.408 -16.518 2.356 1.00 92.00 201 PRO A N 1
ATOM 1569 C CA . PRO A 1 201 ? 7.420 -15.339 3.213 1.00 92.00 201 PRO A CA 1
ATOM 1570 C C . PRO A 1 201 ? 8.842 -14.916 3.590 1.00 92.00 201 PRO A C 1
ATOM 1572 O O . PRO A 1 201 ? 9.639 -15.720 4.067 1.00 92.00 201 PRO A O 1
ATOM 15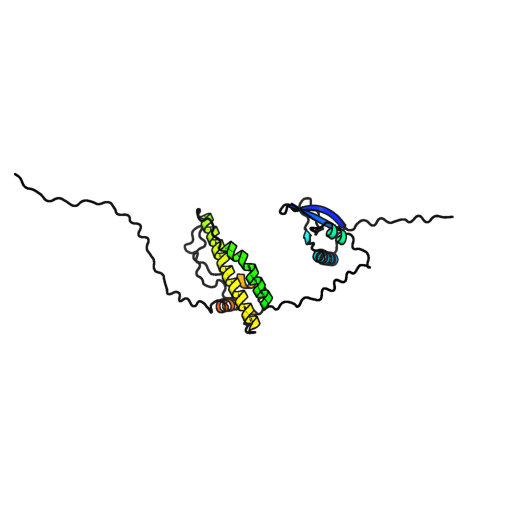75 N N . GLN A 1 202 ? 9.149 -13.629 3.435 1.00 91.44 202 GLN A N 1
ATOM 1576 C CA . GLN A 1 202 ? 10.430 -13.062 3.866 1.00 91.44 202 GLN A CA 1
ATOM 1577 C C . GLN A 1 202 ? 10.546 -12.980 5.397 1.00 91.44 202 GLN A C 1
ATOM 1579 O O . GLN A 1 202 ? 11.641 -13.083 5.948 1.00 91.44 202 GLN A O 1
ATOM 1584 N N . CYS A 1 203 ? 9.424 -12.750 6.083 1.00 88.81 203 CYS A N 1
ATOM 1585 C CA . CYS A 1 203 ? 9.364 -12.579 7.530 1.00 88.81 203 CYS A CA 1
ATOM 1586 C C . CYS A 1 203 ? 8.592 -13.730 8.181 1.00 88.81 203 CYS A C 1
ATOM 1588 O O . CYS A 1 203 ? 7.475 -14.032 7.766 1.00 88.81 203 CYS A O 1
ATOM 1590 N N . ASP A 1 204 ? 9.145 -14.289 9.260 1.00 87.94 204 ASP A N 1
ATOM 1591 C CA . ASP A 1 204 ? 8.530 -15.362 10.059 1.00 87.94 204 ASP A CA 1
ATOM 1592 C C . ASP A 1 204 ? 7.951 -14.849 11.400 1.00 87.94 204 ASP A C 1
ATOM 1594 O O . ASP A 1 204 ? 7.981 -15.503 12.442 1.00 87.94 204 ASP A O 1
ATOM 1598 N N . ASP A 1 205 ? 7.433 -13.622 11.395 1.00 91.38 205 ASP A N 1
ATOM 1599 C CA . ASP A 1 205 ? 6.702 -13.032 12.524 1.00 91.38 205 ASP A CA 1
ATOM 1600 C C . ASP A 1 205 ? 5.331 -13.734 12.680 1.00 91.38 205 ASP A C 1
ATOM 1602 O O . ASP A 1 205 ? 4.690 -14.014 11.660 1.00 91.38 205 ASP A O 1
ATOM 1606 N N . PRO A 1 206 ? 4.822 -14.028 13.897 1.00 91.44 206 PRO A N 1
ATOM 1607 C CA . PRO A 1 206 ? 3.459 -14.541 14.096 1.00 91.44 206 PRO A CA 1
ATOM 1608 C C . PRO A 1 206 ? 2.381 -13.784 13.312 1.00 91.44 206 PRO A C 1
ATOM 1610 O O . PRO A 1 206 ? 1.547 -14.427 12.670 1.00 91.44 206 PRO A O 1
ATOM 1613 N N . ALA A 1 207 ? 2.437 -12.448 13.279 1.00 91.50 207 ALA A N 1
ATOM 1614 C CA . ALA A 1 207 ? 1.502 -11.642 12.497 1.00 91.50 207 ALA A CA 1
ATOM 1615 C C . ALA A 1 207 ? 1.677 -11.848 10.983 1.00 91.50 207 ALA A C 1
ATOM 1617 O O . ALA A 1 207 ? 0.690 -11.938 10.256 1.00 91.50 207 ALA A O 1
ATOM 1618 N N . ALA A 1 208 ? 2.914 -11.993 10.492 1.00 92.19 208 ALA A N 1
ATOM 1619 C CA . ALA A 1 208 ? 3.160 -12.314 9.087 1.00 92.19 208 ALA A CA 1
ATOM 1620 C C . ALA A 1 208 ? 2.559 -13.681 8.730 1.00 92.19 208 ALA A C 1
ATOM 1622 O O . ALA A 1 208 ? 1.777 -13.768 7.787 1.00 92.19 208 ALA A O 1
ATOM 1623 N N . ARG A 1 209 ? 2.816 -14.730 9.524 1.00 91.94 209 ARG A N 1
ATOM 1624 C CA . ARG A 1 209 ? 2.210 -16.057 9.309 1.00 91.94 209 ARG A CA 1
ATOM 1625 C C . ARG A 1 209 ? 0.683 -16.006 9.308 1.00 91.94 209 ARG A C 1
ATOM 1627 O O . ARG A 1 209 ? 0.054 -16.682 8.499 1.00 91.94 209 ARG A O 1
ATOM 1634 N N . ALA A 1 210 ? 0.083 -15.222 10.202 1.00 92.38 210 ALA A N 1
ATOM 1635 C CA . ALA A 1 210 ? -1.363 -15.045 10.245 1.00 92.38 210 ALA A CA 1
ATOM 1636 C C . ALA A 1 210 ? -1.897 -14.335 8.987 1.00 92.38 210 ALA A C 1
ATOM 1638 O O . ALA A 1 210 ? -2.882 -14.803 8.423 1.00 92.38 210 ALA A O 1
ATOM 1639 N N . LEU A 1 211 ? -1.225 -13.286 8.493 1.00 92.75 211 LEU A N 1
ATOM 1640 C CA . LEU A 1 211 ? -1.581 -12.620 7.231 1.00 92.75 211 LEU A CA 1
ATOM 1641 C C . LEU A 1 211 ? -1.464 -13.561 6.029 1.00 92.75 211 LEU A C 1
ATOM 1643 O O . LEU A 1 211 ? -2.376 -13.621 5.211 1.00 92.75 211 LEU A O 1
ATOM 1647 N N . TRP A 1 212 ? -0.368 -14.316 5.938 1.00 91.75 212 TRP A N 1
ATOM 1648 C CA . TRP A 1 212 ? -0.145 -15.279 4.861 1.00 91.75 212 TRP A CA 1
ATOM 1649 C C . TRP A 1 212 ? -1.179 -16.408 4.863 1.00 91.75 212 TRP A C 1
ATOM 1651 O O . TRP A 1 212 ? -1.641 -16.800 3.799 1.00 91.75 212 TRP A O 1
ATOM 1661 N N . ARG A 1 213 ? -1.612 -16.888 6.037 1.00 91.62 213 ARG A N 1
ATOM 1662 C CA . ARG A 1 213 ? -2.743 -17.829 6.140 1.00 91.62 213 ARG A CA 1
ATOM 1663 C C . ARG A 1 213 ? -4.059 -17.191 5.708 1.00 91.62 213 ARG A C 1
ATOM 1665 O O . ARG A 1 213 ? -4.835 -17.833 5.014 1.00 91.62 213 ARG A O 1
ATOM 1672 N N . LEU A 1 214 ? -4.291 -15.938 6.102 1.00 88.88 214 LEU A N 1
ATOM 1673 C CA . LEU A 1 214 ? -5.520 -15.212 5.791 1.00 88.88 214 LEU A CA 1
ATOM 1674 C C . LEU A 1 214 ? -5.716 -15.038 4.276 1.00 88.88 214 LEU A C 1
ATOM 1676 O O . LEU A 1 214 ? -6.832 -15.189 3.799 1.00 88.88 214 LEU A O 1
ATOM 1680 N N . ILE A 1 215 ? -4.640 -14.770 3.528 1.00 90.25 215 ILE A N 1
ATOM 1681 C CA . ILE A 1 215 ? -4.686 -14.682 2.056 1.00 90.25 215 ILE A CA 1
ATOM 1682 C C . ILE A 1 215 ? -4.545 -16.047 1.367 1.00 90.25 215 ILE A C 1
ATOM 1684 O O . ILE A 1 215 ? -5.122 -16.261 0.311 1.00 90.25 215 ILE A O 1
ATOM 1688 N N . GLY A 1 216 ? -3.802 -16.988 1.959 1.00 76.12 216 GLY A N 1
ATOM 1689 C CA . GLY A 1 216 ? -3.493 -18.300 1.379 1.00 76.12 216 GLY A CA 1
ATOM 1690 C C . GLY A 1 216 ? -4.599 -19.348 1.520 1.00 76.12 216 GLY A C 1
ATOM 1691 O O . GLY A 1 216 ? -4.342 -20.522 1.280 1.00 76.12 216 GLY A O 1
ATOM 1692 N N . THR A 1 217 ? -5.811 -18.957 1.927 1.00 50.97 217 THR A N 1
ATOM 1693 C CA . THR A 1 217 ? -6.953 -19.885 2.031 1.00 50.97 217 THR A CA 1
ATOM 1694 C C . THR A 1 217 ? -7.658 -20.110 0.678 1.00 50.97 217 THR A C 1
ATOM 1696 O O . THR A 1 217 ? -8.538 -20.960 0.606 1.00 50.97 217 THR A O 1
ATOM 1699 N N . GLU A 1 218 ? -7.249 -19.437 -0.409 1.00 43.44 218 GLU A N 1
ATOM 1700 C CA . GLU A 1 218 ? -7.827 -19.664 -1.751 1.00 43.44 218 GLU A CA 1
ATOM 1701 C C . GLU A 1 218 ? -6.884 -20.326 -2.774 1.00 43.44 218 GLU A C 1
ATOM 1703 O O . GLU A 1 218 ? -7.383 -20.944 -3.707 1.00 43.44 218 GLU A O 1
ATOM 1708 N N . ASP A 1 219 ? -5.563 -20.347 -2.553 1.00 40.09 219 ASP A N 1
ATOM 1709 C CA . ASP A 1 219 ? -4.601 -20.951 -3.491 1.00 40.09 219 ASP A CA 1
ATOM 1710 C C . ASP A 1 219 ? -3.635 -21.918 -2.789 1.00 40.09 219 ASP A C 1
ATOM 1712 O O . ASP A 1 219 ? -2.428 -21.683 -2.696 1.00 40.09 219 ASP A O 1
ATOM 1716 N N . SER A 1 220 ? -4.131 -23.074 -2.339 1.00 34.34 220 SER A N 1
ATOM 1717 C CA . SER A 1 220 ? -3.262 -24.256 -2.285 1.00 34.34 220 SER A CA 1
ATOM 1718 C C . SER A 1 220 ? -3.055 -24.765 -3.716 1.00 34.34 220 SER A C 1
ATOM 1720 O O . SER A 1 220 ? -3.574 -25.813 -4.101 1.00 34.34 220 SER A O 1
ATOM 1722 N N . ILE A 1 221 ? -2.337 -23.999 -4.538 1.00 37.94 221 ILE A N 1
ATOM 1723 C CA . ILE A 1 221 ? -1.750 -24.551 -5.755 1.00 37.94 221 ILE A CA 1
ATOM 1724 C C . ILE A 1 221 ? -0.574 -25.393 -5.281 1.00 37.94 221 ILE A C 1
ATOM 1726 O O . ILE A 1 221 ? 0.446 -24.879 -4.821 1.00 37.94 221 ILE A O 1
ATOM 1730 N N . ASP A 1 222 ? -0.770 -26.706 -5.342 1.00 32.53 222 ASP A N 1
ATOM 1731 C CA . ASP A 1 222 ? 0.290 -27.692 -5.214 1.00 32.53 222 ASP A CA 1
ATOM 1732 C C . ASP A 1 222 ? 1.493 -27.249 -6.069 1.00 32.53 222 ASP A C 1
ATOM 1734 O O . ASP A 1 222 ? 1.349 -27.096 -7.286 1.00 32.53 222 ASP A O 1
ATOM 1738 N N . PRO A 1 223 ? 2.704 -27.091 -5.507 1.00 40.31 223 PRO A N 1
ATOM 1739 C CA . PRO A 1 223 ? 3.898 -26.730 -6.276 1.00 40.31 223 PRO A CA 1
ATOM 1740 C C . PRO A 1 223 ? 4.383 -27.855 -7.218 1.00 40.31 223 PRO A C 1
ATOM 1742 O O . PRO A 1 223 ? 5.519 -27.832 -7.681 1.00 40.31 223 PRO A O 1
ATOM 1745 N N . SER A 1 224 ? 3.545 -28.858 -7.501 1.00 37.03 224 SER A N 1
ATOM 1746 C CA . SER A 1 224 ? 3.895 -30.045 -8.290 1.00 37.03 224 SER A CA 1
ATOM 1747 C C . SER A 1 224 ? 3.361 -30.031 -9.724 1.00 37.03 224 SER A C 1
ATOM 1749 O O . SER A 1 224 ? 3.622 -30.972 -10.474 1.00 37.03 224 SER A O 1
ATOM 1751 N N . THR A 1 225 ? 2.665 -28.980 -10.155 1.00 39.00 225 THR A N 1
ATOM 1752 C CA . THR A 1 225 ? 2.220 -28.850 -11.549 1.00 39.00 225 THR A CA 1
ATOM 1753 C C . THR A 1 225 ? 3.063 -27.824 -12.301 1.00 39.00 225 THR A C 1
ATOM 1755 O O . THR A 1 225 ? 2.907 -26.623 -12.131 1.00 39.00 225 THR A O 1
ATOM 1758 N N . GLU A 1 226 ? 3.928 -28.365 -13.167 1.00 34.91 226 GLU A N 1
ATOM 1759 C CA . GLU A 1 226 ? 4.579 -27.719 -14.319 1.00 34.91 226 GLU A CA 1
ATOM 1760 C C . GLU A 1 226 ? 5.947 -27.044 -14.117 1.00 34.91 226 GLU A C 1
ATOM 1762 O O . GLU A 1 226 ? 6.195 -25.920 -14.535 1.00 34.91 226 GLU A O 1
ATOM 1767 N N . LEU A 1 227 ? 6.929 -27.831 -13.665 1.00 35.94 227 LEU A N 1
ATOM 1768 C CA . LEU A 1 227 ? 8.270 -27.774 -14.264 1.00 35.94 227 LEU A CA 1
ATOM 1769 C C . LEU A 1 227 ? 8.322 -28.737 -15.461 1.00 35.94 227 LEU A C 1
ATOM 1771 O O . LEU A 1 227 ? 8.844 -29.848 -15.364 1.00 35.94 227 LEU A O 1
ATOM 1775 N N . LYS A 1 228 ? 7.780 -28.316 -16.608 1.00 34.94 228 LYS A N 1
ATOM 1776 C CA . LYS A 1 228 ? 8.224 -28.839 -17.904 1.00 34.94 228 LYS A CA 1
ATOM 1777 C C . LYS A 1 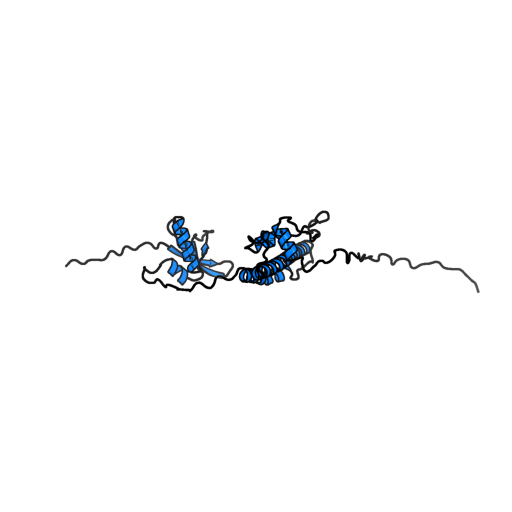228 ? 9.137 -27.806 -18.536 1.00 34.94 228 LYS A C 1
ATOM 1779 O O . LYS A 1 228 ? 8.720 -26.762 -19.018 1.00 34.94 228 LYS A O 1
ATOM 1784 N N . GLN A 1 229 ? 10.420 -28.124 -18.450 1.00 39.25 229 GLN A N 1
ATOM 1785 C CA . GLN A 1 229 ? 11.481 -27.516 -19.226 1.00 39.25 229 GLN A CA 1
ATOM 1786 C C . GLN A 1 229 ? 11.201 -27.780 -20.708 1.00 39.25 229 GLN A C 1
ATOM 1788 O O . GLN A 1 229 ? 11.552 -28.842 -21.220 1.00 39.25 229 GLN A O 1
ATOM 1793 N N . ASP A 1 230 ? 10.603 -26.821 -21.404 1.00 34.34 230 ASP A N 1
ATOM 1794 C CA . ASP A 1 230 ? 10.680 -26.809 -22.859 1.00 34.34 230 ASP A CA 1
ATOM 1795 C C . ASP A 1 230 ? 12.047 -26.248 -23.242 1.00 34.34 230 ASP A C 1
ATOM 1797 O O . ASP A 1 230 ? 12.301 -25.043 -23.290 1.00 34.34 230 ASP A O 1
ATOM 1801 N N . GLY A 1 231 ? 12.970 -27.189 -23.440 1.00 32.94 231 GLY A N 1
ATOM 1802 C CA . GLY A 1 231 ? 14.275 -26.942 -24.012 1.00 32.94 231 GLY A CA 1
ATOM 1803 C C . GLY A 1 231 ? 14.121 -26.300 -25.383 1.00 32.94 231 GLY A C 1
ATOM 1804 O O . GLY A 1 231 ? 13.730 -26.946 -26.355 1.00 32.94 231 GLY A O 1
ATOM 1805 N N . ILE A 1 232 ? 14.499 -25.029 -25.470 1.00 34.56 232 ILE A N 1
ATOM 1806 C CA . ILE A 1 232 ? 14.827 -24.378 -26.732 1.00 34.56 232 ILE A CA 1
ATOM 1807 C C . ILE A 1 232 ? 16.108 -25.056 -27.241 1.00 34.56 232 ILE A C 1
ATOM 1809 O O . ILE A 1 232 ? 17.227 -24.628 -26.963 1.00 34.56 232 ILE A O 1
ATOM 1813 N N . SER A 1 233 ? 15.937 -26.175 -27.950 1.00 36.22 233 SER A N 1
ATOM 1814 C CA . SER A 1 233 ? 16.946 -26.713 -28.860 1.00 36.22 233 SER A CA 1
ATOM 1815 C C . SER A 1 233 ? 17.053 -25.753 -30.034 1.00 36.22 233 SER A C 1
ATOM 1817 O O . SER A 1 233 ? 16.292 -25.831 -30.998 1.00 36.22 233 SER A O 1
ATOM 1819 N N . THR A 1 234 ? 17.994 -24.819 -29.946 1.00 37.41 234 THR A N 1
ATOM 1820 C CA . THR A 1 234 ? 18.427 -24.044 -31.104 1.00 37.41 234 THR A CA 1
ATOM 1821 C C . THR A 1 234 ? 19.108 -25.006 -32.069 1.00 37.41 234 THR A C 1
ATOM 1823 O O . THR A 1 234 ? 20.207 -25.496 -31.824 1.00 37.41 234 THR A O 1
ATOM 1826 N N . SER A 1 235 ? 18.405 -25.297 -33.156 1.00 37.62 235 SER A N 1
ATOM 1827 C CA . SER A 1 235 ? 18.858 -26.058 -34.310 1.00 37.62 235 SER A CA 1
ATOM 1828 C C . SER A 1 235 ? 20.133 -25.451 -34.904 1.00 37.62 235 SER A C 1
ATOM 1830 O O . SER A 1 235 ? 20.075 -24.494 -35.676 1.00 37.62 235 SER A O 1
ATOM 1832 N N . ALA A 1 236 ? 21.275 -26.037 -34.567 1.00 45.34 236 ALA A N 1
ATOM 1833 C CA . ALA A 1 236 ? 22.507 -25.941 -35.330 1.00 45.34 236 ALA A CA 1
ATOM 1834 C C . ALA A 1 236 ? 22.818 -27.344 -35.858 1.00 45.34 236 ALA A C 1
ATOM 1836 O O . ALA A 1 236 ? 23.474 -28.115 -35.179 1.00 45.34 236 ALA A O 1
ATOM 1837 N N . ASP A 1 237 ? 22.247 -27.686 -37.015 1.00 37.22 237 ASP A N 1
ATOM 1838 C CA . ASP A 1 237 ? 22.838 -28.634 -37.969 1.00 37.22 237 ASP A CA 1
ATOM 1839 C C . ASP A 1 237 ? 21.974 -28.700 -39.238 1.00 37.22 237 ASP A C 1
ATOM 1841 O O . ASP A 1 237 ? 21.023 -29.469 -39.372 1.00 37.22 237 ASP A O 1
ATOM 1845 N N . ARG A 1 238 ? 22.298 -27.832 -40.197 1.00 41.50 238 ARG A N 1
ATOM 1846 C CA . ARG A 1 238 ? 22.015 -28.041 -41.621 1.00 41.50 238 ARG A CA 1
ATOM 1847 C C . ARG A 1 238 ? 23.309 -27.795 -42.382 1.00 41.50 238 ARG A C 1
ATOM 1849 O O . ARG A 1 238 ? 23.514 -26.731 -42.953 1.00 41.50 238 ARG A O 1
ATOM 1856 N N . ALA A 1 239 ? 24.190 -28.784 -42.335 1.00 43.25 239 ALA A N 1
ATOM 1857 C CA . ALA A 1 239 ? 25.286 -28.947 -43.276 1.00 43.25 239 ALA A CA 1
ATOM 1858 C C . ALA A 1 239 ? 25.707 -30.421 -43.279 1.00 43.25 239 ALA A C 1
ATOM 1860 O O . ALA A 1 239 ? 26.530 -30.826 -42.468 1.00 43.25 239 ALA A O 1
ATOM 1861 N N . SER A 1 240 ? 25.096 -31.224 -44.151 1.00 39.31 240 SER A N 1
ATOM 1862 C CA . SER A 1 240 ? 25.673 -32.446 -44.737 1.00 39.31 240 SER A CA 1
ATOM 1863 C C . SER A 1 240 ? 24.634 -33.063 -45.674 1.00 39.31 240 SER A C 1
ATOM 1865 O O . SER A 1 240 ? 23.946 -34.019 -45.327 1.00 39.31 240 SER A O 1
ATOM 1867 N N . GLU A 1 241 ? 24.486 -32.481 -46.862 1.00 40.00 241 GLU A N 1
ATOM 1868 C CA . GLU A 1 241 ? 24.079 -33.276 -48.017 1.00 40.00 241 GLU A CA 1
ATOM 1869 C C . GLU A 1 241 ? 25.363 -33.855 -48.603 1.00 40.00 241 GLU A C 1
ATOM 1871 O O . GLU A 1 241 ? 26.165 -33.120 -49.165 1.00 40.00 241 GLU A O 1
ATOM 1876 N N . ASP A 1 242 ? 25.596 -35.139 -48.344 1.00 43.59 242 ASP A N 1
ATOM 1877 C CA . ASP A 1 242 ? 26.195 -36.085 -49.289 1.00 43.59 242 ASP A CA 1
ATOM 1878 C C . ASP A 1 242 ? 26.168 -37.488 -48.670 1.00 43.59 242 ASP A C 1
ATOM 1880 O O . ASP A 1 242 ? 26.695 -37.715 -47.576 1.00 43.59 242 ASP A O 1
ATOM 1884 N N . PRO A 1 243 ? 25.615 -38.472 -49.396 1.00 46.91 243 PRO A N 1
ATOM 1885 C CA . PRO A 1 243 ? 26.336 -39.728 -49.474 1.00 46.91 243 PRO A CA 1
ATOM 1886 C C . PRO A 1 243 ? 26.460 -40.243 -50.913 1.00 46.91 243 PRO A C 1
ATOM 1888 O O . PRO A 1 243 ? 25.489 -40.613 -51.564 1.00 46.91 243 PRO A O 1
ATOM 1891 N N . VAL A 1 244 ? 27.725 -40.317 -51.332 1.00 42.28 244 VAL A N 1
ATOM 1892 C CA . VAL A 1 244 ? 28.408 -41.509 -51.863 1.00 42.28 244 VAL A CA 1
ATOM 1893 C C . VAL A 1 244 ? 27.690 -42.270 -52.982 1.00 42.28 244 VAL A C 1
ATOM 1895 O O . VAL A 1 244 ? 26.726 -43.004 -52.782 1.00 42.28 244 VAL A O 1
ATOM 1898 N N . GLY A 1 245 ? 28.286 -42.181 -54.171 1.00 40.56 245 GLY A N 1
ATOM 1899 C CA . GLY A 1 245 ? 27.858 -42.908 -55.352 1.00 40.56 245 GLY A CA 1
ATOM 1900 C C . GLY A 1 245 ? 28.103 -44.417 -55.326 1.00 40.56 245 GLY A C 1
ATOM 1901 O O . GLY A 1 245 ? 28.911 -44.955 -54.568 1.00 40.56 245 GLY A O 1
ATOM 1902 N N . VAL A 1 246 ? 27.450 -45.084 -56.280 1.00 47.28 246 VAL A N 1
ATOM 1903 C CA . VAL A 1 246 ? 27.781 -46.439 -56.725 1.00 47.28 246 VAL A CA 1
ATOM 1904 C C . VAL A 1 246 ? 27.825 -46.470 -58.258 1.00 47.28 246 VAL A C 1
ATOM 1906 O O . VAL A 1 246 ? 26.842 -46.232 -58.947 1.00 47.28 246 VAL A O 1
ATOM 1909 N N . ARG A 1 247 ? 29.046 -46.726 -58.734 1.00 41.53 247 ARG A N 1
ATOM 1910 C CA . ARG A 1 247 ? 29.532 -47.298 -60.004 1.00 41.53 247 ARG A CA 1
ATOM 1911 C C . ARG A 1 247 ? 28.509 -47.802 -61.049 1.00 41.53 247 ARG A C 1
ATOM 1913 O O . ARG A 1 247 ? 27.785 -48.747 -60.782 1.00 41.53 247 ARG A O 1
ATOM 1920 N N . GLY A 1 248 ? 28.699 -47.335 -62.292 1.00 37.94 248 GLY A N 1
ATOM 1921 C CA . GLY A 1 248 ? 29.293 -48.133 -63.387 1.00 37.94 248 GLY A CA 1
ATOM 1922 C C . GLY A 1 248 ? 28.373 -48.934 -64.328 1.00 37.94 248 GLY A C 1
ATOM 1923 O O . GLY A 1 248 ? 27.631 -49.787 -63.864 1.00 37.94 248 GLY A O 1
ATOM 1924 N N . CYS A 1 249 ? 28.526 -48.674 -65.642 1.00 37.88 249 CYS A N 1
ATOM 1925 C CA . CYS A 1 249 ? 28.491 -49.565 -66.835 1.00 37.88 249 CYS A CA 1
ATOM 1926 C C . CYS A 1 249 ? 28.145 -48.690 -68.067 1.00 37.88 249 CYS A C 1
ATOM 1928 O O . CYS A 1 249 ? 27.055 -48.139 -68.127 1.00 37.88 249 CYS A O 1
ATOM 1930 N N . ALA A 1 250 ? 29.098 -48.278 -68.911 1.00 43.41 250 ALA A N 1
ATOM 1931 C CA . ALA A 1 250 ? 29.681 -49.014 -70.046 1.00 43.41 250 ALA A CA 1
ATOM 1932 C C . ALA A 1 250 ? 28.652 -49.373 -71.142 1.00 43.41 250 ALA A C 1
ATOM 1934 O O . ALA A 1 250 ? 27.766 -50.191 -70.903 1.00 43.41 250 ALA A O 1
ATOM 1935 N N . GLY A 1 251 ? 28.830 -48.781 -72.332 1.00 40.41 251 GLY A N 1
ATOM 1936 C CA . GLY A 1 251 ? 28.052 -49.008 -73.554 1.00 40.41 251 GLY A CA 1
ATOM 1937 C C . GLY A 1 251 ? 28.116 -47.810 -74.485 1.00 40.41 251 GLY A C 1
ATOM 1938 O O . GLY A 1 251 ? 27.193 -46.978 -74.389 1.00 40.41 251 GLY A O 1
#

pLDDT: mean 75.43, std 21.14, range [32.53, 97.12]

Radius of gyration: 33.39 Å; chains: 1; bounding box: 52×123×98 Å